Protein AF-0000000075746237 (afdb_homodimer)

Secondary structure (DSSP, 8-state):
--PPP-HHHHHHHSSSEEEEE-TT-BEEEE-HHHHHHHTS--TTSBHHHHHH--SSPPTT-HHHHHHHH---EEEEEEEE-TTS-EEEEEEEEEEEEE-TTS-EEEEEEEEEEE---/--PPP-HHHHHHHSSSEEEEE-TT-BEEEE-HHHHHHHTS--TTSBHHHHHH--SSPPTT-HHHHHHHH---EEEEEEEE-TTS-EEEEEEEEEEEEE-TTS-EEEEEEEEEEE---

Nearest PDB structures (foldseek):
  8il9-assembly1_A-2  TM=7.502E-01  e=1.561E-05  Klebsormidium nitens
  4hia-assembly1_B  TM=7.191E-01  e=1.313E-05  Cereibacter sphaeroides ATCC 17025
  3ewk-assembly1_A  TM=7.848E-01  e=6.991E-05  Methylococcus capsulatus
  5xgb-assembly1_A-2  TM=7.184E-01  e=4.426E-04  Pseudomonas aeruginosa PAO1
  7vni-assembly1_B  TM=7.204E-01  e=5.905E-04  Drosophila melanogaster

InterPro domains:
  IPR013656 PAS fold 4 [PF08448] (14-111)
  IPR035965 PAS domain superfamily [SSF55785] (7-109)

Foldseek 3Di:
DDDDDDVVVVQQPDLKWKFKAFLVQATQDTHPNVCVQLVHPRHRHHPCCSFVVDPDDDDVHQQNVCQVPQDKDWDKDWGADPVGDIWIWTWIKHQDDADPVGRGTMIMIIIDTDDDD/DDDDDDVVVVQQPDLKWKFKAFLVQATQDTHPNVCVQLVHDRHRHHPCCSFVVDPDDDDVHQQNVCQVPQDKDWDKDWGADPVGDIWIWTWIKHQDDADPVGRGTMIMIIIDTDDDD

Organism: Desulfohalobium retbaense (strain ATCC 49708 / DSM 5692 / JCM 16813 / HR100) (NCBI:txid485915)

Solvent-accessible surface area (backbone atoms only — not comparable to full-atom values): 12926 Å² total; per-residue (Å²): 132,87,64,61,78,42,39,57,58,54,56,40,66,41,89,33,31,33,37,30,24,38,91,83,39,31,21,75,40,64,23,57,40,32,26,59,74,54,72,43,83,55,58,75,35,43,52,36,42,62,53,60,74,37,94,55,77,59,87,84,40,62,61,60,50,22,66,72,68,60,44,63,42,79,46,74,50,67,37,71,45,96,86,65,50,75,44,41,26,46,33,33,28,35,67,28,22,52,41,97,87,62,49,70,51,27,35,31,43,38,33,35,76,45,85,80,129,131,86,65,60,78,41,38,57,59,54,57,41,64,41,88,33,33,34,39,31,24,37,92,84,40,32,21,74,40,66,23,58,40,31,26,59,73,55,73,44,81,55,58,76,36,43,52,35,41,63,53,60,72,38,93,55,75,58,86,83,38,61,61,61,48,25,66,73,70,60,44,65,42,79,46,74,50,68,36,71,46,97,88,66,51,76,45,41,27,47,33,34,30,36,67,27,22,51,42,96,86,61,49,70,50,28,34,32,43,39,32,37,76,45,86,81,127

Sequence (234 aa):
MDTAIDFETIVQKVAQVAIVLDAELTIVWANAKAAEVAGCDPVGQKCYAVYQDRQTPCEGCHTLETFATGKSIPNTSTVTEADGSQRFFDGFTTVVGRDADGTIRYVAEVAGEVPHLMDTAIDFETIVQKVAQVAIVLDAELTIVWANAKAAEVAGCDPVGQKCYAVYQDRQTPCEGCHTLETFATGKSIPNTSTVTEADGSQRFFDGFTTVVGRDADGTIRYVAEVAGEVPHL

Structure (mmCIF, N/CA/C/O backbone):
data_AF-0000000075746237-model_v1
#
loop_
_entity.id
_entity.type
_entity.pdbx_description
1 polymer 'PAS fold-4 domain-containing protein'
#
loop_
_atom_site.group_PDB
_atom_site.id
_atom_site.type_symbol
_atom_site.label_atom_id
_atom_site.label_alt_id
_atom_site.label_comp_id
_atom_site.label_asym_id
_atom_site.label_entity_id
_atom_site.label_seq_id
_atom_site.pdbx_PDB_ins_code
_atom_site.Cartn_x
_atom_site.Cartn_y
_atom_site.Cartn_z
_atom_site.occupancy
_atom_site.B_iso_or_equiv
_atom_site.auth_seq_id
_atom_site.auth_comp_id
_atom_site.auth_asym_id
_atom_site.auth_atom_id
_atom_site.pdbx_PDB_model_num
ATOM 1 N N . MET A 1 1 ? -21.781 15.203 -3.25 1 56.12 1 MET A N 1
ATOM 2 C CA . MET A 1 1 ? -21.344 13.836 -3.477 1 56.12 1 MET A CA 1
ATOM 3 C C . MET A 1 1 ? -20.016 13.562 -2.779 1 56.12 1 MET A C 1
ATOM 5 O O . MET A 1 1 ? -19.094 14.367 -2.877 1 56.12 1 MET A O 1
ATOM 9 N N . ASP A 1 2 ? -19.969 12.594 -1.854 1 79.88 2 ASP A N 1
ATOM 10 C CA . ASP A 1 2 ? -18.812 12.391 -0.983 1 79.88 2 ASP A CA 1
ATOM 11 C C . ASP A 1 2 ? -17.672 11.711 -1.734 1 79.88 2 ASP A C 1
ATOM 13 O O . ASP A 1 2 ? -17.875 10.68 -2.383 1 79.88 2 ASP A O 1
ATOM 17 N N . THR A 1 3 ? -16.656 12.406 -2.084 1 89.94 3 THR A N 1
ATOM 18 C CA . THR A 1 3 ? -15.477 11.922 -2.787 1 89.94 3 THR A CA 1
ATOM 19 C C . THR A 1 3 ? -14.867 10.719 -2.068 1 89.94 3 THR A C 1
ATOM 21 O O . THR A 1 3 ? -14.68 10.75 -0.851 1 89.94 3 THR A O 1
ATOM 24 N N . ALA A 1 4 ? -14.727 9.648 -2.855 1 93.62 4 ALA A N 1
ATOM 25 C CA . ALA A 1 4 ? -14.148 8.43 -2.297 1 93.62 4 ALA A CA 1
ATOM 26 C C . ALA A 1 4 ? -12.625 8.469 -2.354 1 93.62 4 ALA A C 1
ATOM 28 O O . ALA A 1 4 ? -12.047 9.156 -3.199 1 93.62 4 ALA A O 1
ATOM 29 N N . ILE A 1 5 ? -11.969 7.742 -1.493 1 97.62 5 ILE A N 1
ATOM 30 C CA . ILE A 1 5 ? -10.516 7.617 -1.478 1 97.62 5 ILE A CA 1
ATOM 31 C C . ILE A 1 5 ? -10.07 6.59 -2.518 1 97.62 5 ILE A C 1
ATOM 33 O O . ILE A 1 5 ? -10.641 5.5 -2.6 1 97.62 5 ILE A O 1
ATOM 37 N N . ASP A 1 6 ? -9.117 6.934 -3.332 1 97.81 6 ASP A N 1
ATOM 38 C CA . ASP A 1 6 ? -8.555 6.066 -4.363 1 97.81 6 ASP A CA 1
ATOM 39 C C . ASP A 1 6 ? -7.387 5.25 -3.816 1 97.81 6 ASP A C 1
ATOM 41 O O . ASP A 1 6 ? -6.223 5.574 -4.062 1 97.81 6 ASP A O 1
ATOM 45 N N . PHE A 1 7 ? -7.641 4.133 -3.213 1 98.38 7 PHE A N 1
ATOM 46 C CA . PHE A 1 7 ? -6.617 3.301 -2.596 1 98.38 7 PHE A CA 1
ATOM 47 C C . PHE A 1 7 ? -5.75 2.631 -3.656 1 98.38 7 PHE A C 1
ATOM 49 O O . PHE A 1 7 ? -4.586 2.311 -3.404 1 98.38 7 PHE A O 1
ATOM 56 N N . GLU A 1 8 ? -6.336 2.377 -4.828 1 98.25 8 GLU A N 1
ATOM 57 C CA . GLU A 1 8 ? -5.543 1.79 -5.906 1 98.25 8 GLU A CA 1
ATOM 58 C C . GLU A 1 8 ? -4.348 2.676 -6.258 1 98.25 8 GLU A C 1
ATOM 60 O O . GLU A 1 8 ? -3.246 2.176 -6.492 1 98.25 8 GLU A O 1
ATOM 65 N N . THR A 1 9 ? -4.566 3.926 -6.262 1 97.94 9 THR A N 1
ATOM 66 C CA . THR A 1 9 ? -3.488 4.859 -6.562 1 97.94 9 THR A CA 1
ATOM 67 C C . THR A 1 9 ? -2.377 4.754 -5.523 1 97.94 9 THR A C 1
ATOM 69 O O . THR A 1 9 ? -1.194 4.84 -5.859 1 97.94 9 THR A O 1
ATOM 72 N N . ILE A 1 10 ? -2.711 4.605 -4.27 1 98.25 10 ILE A N 1
ATOM 73 C CA . ILE A 1 10 ? -1.707 4.438 -3.223 1 98.25 10 ILE A CA 1
ATOM 74 C C . ILE A 1 10 ? -0.866 3.197 -3.512 1 98.25 10 ILE A C 1
ATOM 76 O O . ILE A 1 10 ? 0.364 3.273 -3.566 1 98.25 10 ILE A O 1
ATOM 80 N N . VAL A 1 11 ? -1.51 2.1 -3.795 1 98.5 11 VAL A N 1
ATOM 81 C CA . VAL A 1 11 ? -0.815 0.835 -4.012 1 98.5 11 VAL A CA 1
ATOM 82 C C . VAL A 1 11 ? 0.049 0.929 -5.27 1 98.5 11 VAL A C 1
ATOM 84 O O . VAL A 1 11 ? 1.144 0.364 -5.32 1 98.5 11 VAL A O 1
ATOM 87 N N . GLN A 1 12 ? -0.443 1.627 -6.262 1 97.81 12 GLN A N 1
ATOM 88 C CA . GLN A 1 12 ? 0.306 1.806 -7.5 1 97.81 12 GLN A CA 1
ATOM 89 C C . GLN A 1 12 ? 1.642 2.496 -7.242 1 97.81 12 GLN A C 1
ATOM 91 O O . GLN A 1 12 ? 2.631 2.223 -7.926 1 97.81 12 GLN A O 1
ATOM 96 N N . LYS A 1 13 ? 1.703 3.277 -6.246 1 96.19 13 LYS A N 1
ATOM 97 C CA . LYS A 1 13 ? 2.848 4.176 -6.129 1 96.19 13 LYS A CA 1
ATOM 98 C C . LYS A 1 13 ? 3.816 3.693 -5.051 1 96.19 13 LYS A C 1
ATOM 100 O O . LYS A 1 13 ? 4.957 4.156 -4.984 1 96.19 13 LYS A O 1
ATOM 105 N N . VAL A 1 14 ? 3.432 2.807 -4.207 1 95.88 14 VAL A N 1
ATOM 106 C CA . VAL A 1 14 ? 4.32 2.342 -3.148 1 95.88 14 VAL A CA 1
ATOM 107 C C . VAL A 1 14 ? 5.535 1.652 -3.758 1 95.88 14 VAL A C 1
ATOM 109 O O . VAL A 1 14 ? 5.465 1.123 -4.871 1 95.88 14 VAL A O 1
ATOM 112 N N . ALA A 1 15 ? 6.637 1.737 -3.029 1 92.31 15 ALA A N 1
ATOM 113 C CA . ALA A 1 15 ? 7.891 1.133 -3.475 1 92.31 15 ALA A CA 1
ATOM 114 C C . ALA A 1 15 ? 7.965 -0.337 -3.068 1 92.31 15 ALA A C 1
ATOM 116 O O . ALA A 1 15 ? 9.023 -0.821 -2.654 1 92.31 15 ALA A O 1
ATOM 117 N N . GLN A 1 16 ? 6.938 -1.021 -2.988 1 96.12 16 GLN A N 1
ATOM 118 C CA . GLN A 1 16 ? 6.844 -2.457 -2.746 1 96.12 16 GLN A CA 1
ATOM 119 C C . GLN A 1 16 ? 6.172 -3.17 -3.916 1 96.12 16 GLN A C 1
ATOM 121 O O . GLN A 1 16 ? 5.324 -2.592 -4.598 1 96.12 16 GLN A O 1
ATOM 126 N N . VAL A 1 17 ? 6.652 -4.391 -4.102 1 97.88 17 VAL A N 1
ATOM 127 C CA . VAL A 1 17 ? 5.977 -5.23 -5.086 1 97.88 17 VAL A CA 1
ATOM 128 C C . VAL A 1 17 ? 4.551 -5.527 -4.617 1 97.88 17 VAL A C 1
ATOM 130 O O . VAL A 1 17 ? 4.34 -5.93 -3.473 1 97.88 17 VAL A O 1
ATOM 133 N N . ALA A 1 18 ? 3.607 -5.301 -5.461 1 98.69 18 ALA A N 1
ATOM 134 C CA . ALA A 1 18 ? 2.227 -5.703 -5.207 1 98.69 18 ALA A CA 1
ATOM 135 C C . ALA A 1 18 ? 1.592 -6.312 -6.453 1 98.69 18 ALA A C 1
ATOM 137 O O . ALA A 1 18 ? 1.555 -5.684 -7.512 1 98.69 18 ALA A O 1
ATOM 138 N N . ILE A 1 19 ? 1.099 -7.523 -6.32 1 98.88 19 ILE A N 1
ATOM 139 C CA . ILE A 1 19 ? 0.356 -8.188 -7.391 1 98.88 19 ILE A CA 1
ATOM 140 C C . ILE A 1 19 ? -0.927 -8.789 -6.828 1 98.88 19 ILE A C 1
ATOM 142 O O . ILE A 1 19 ? -1.024 -9.055 -5.625 1 98.88 19 ILE A O 1
ATOM 146 N N . VAL A 1 20 ? -1.899 -8.945 -7.652 1 98.88 20 VAL A N 1
ATOM 147 C CA . VAL A 1 20 ? -3.145 -9.633 -7.328 1 98.88 20 VAL A CA 1
ATOM 148 C C . VAL A 1 20 ? -3.299 -10.867 -8.219 1 98.88 20 VAL A C 1
ATOM 150 O O . VAL A 1 20 ? -3.09 -10.797 -9.43 1 98.88 20 VAL A O 1
ATOM 153 N N . LEU A 1 21 ? -3.656 -11.938 -7.598 1 98.88 21 LEU A N 1
ATOM 154 C CA . LEU A 1 21 ? -3.703 -13.227 -8.273 1 98.88 21 LEU A CA 1
ATOM 155 C C . LEU A 1 21 ? -5.098 -13.844 -8.18 1 98.88 21 LEU A C 1
ATOM 157 O O . LEU A 1 21 ? -5.793 -13.664 -7.18 1 98.88 21 LEU A O 1
ATOM 161 N N . ASP A 1 22 ? -5.402 -14.555 -9.234 1 98.5 22 ASP A N 1
ATOM 162 C CA . ASP A 1 22 ? -6.551 -15.445 -9.125 1 98.5 22 ASP A CA 1
ATOM 163 C C . ASP A 1 22 ? -6.133 -16.828 -8.633 1 98.5 22 ASP A C 1
ATOM 165 O O . ASP A 1 22 ? -4.961 -17.047 -8.312 1 98.5 22 ASP A O 1
ATOM 169 N N . ALA A 1 23 ? -7.055 -17.734 -8.57 1 97.62 23 ALA A N 1
ATOM 170 C CA . ALA A 1 23 ? -6.824 -19.031 -7.934 1 97.62 23 ALA A CA 1
ATOM 171 C C . ALA A 1 23 ? -5.902 -19.906 -8.781 1 97.62 23 ALA A C 1
ATOM 173 O O . ALA A 1 23 ? -5.391 -20.922 -8.312 1 97.62 23 ALA A O 1
ATOM 174 N N . GLU A 1 24 ? -5.738 -19.547 -10 1 98.31 24 GLU A N 1
ATOM 175 C CA . GLU A 1 24 ? -4.828 -20.281 -10.875 1 98.31 24 GLU A CA 1
ATOM 176 C C . GLU A 1 24 ? -3.426 -19.672 -10.844 1 98.31 24 GLU A C 1
ATOM 178 O O . GLU A 1 24 ? -2.564 -20.062 -11.641 1 98.31 24 GLU A O 1
ATOM 183 N N . LEU A 1 25 ? -3.225 -18.719 -10.023 1 98.75 25 LEU A N 1
ATOM 184 C CA . LEU A 1 25 ? -1.948 -18.047 -9.82 1 98.75 25 LEU A CA 1
ATOM 185 C C . LEU A 1 25 ? -1.59 -17.188 -11.023 1 98.75 25 LEU A C 1
ATOM 187 O O . LEU A 1 25 ? -0.41 -16.984 -11.32 1 98.75 25 LEU A O 1
ATOM 191 N N . THR A 1 26 ? -2.664 -16.766 -11.727 1 98.81 26 THR A N 1
ATOM 192 C CA . THR A 1 26 ? -2.498 -15.766 -12.781 1 98.81 26 THR A CA 1
ATOM 193 C C . THR A 1 26 ? -2.533 -14.359 -12.195 1 98.81 26 THR A C 1
ATOM 195 O O . THR A 1 26 ? -3.41 -14.031 -11.391 1 98.81 26 THR A O 1
ATOM 198 N N . ILE A 1 27 ? -1.566 -13.625 -12.555 1 98.88 27 ILE A N 1
ATOM 199 C CA . ILE A 1 27 ? -1.525 -12.234 -12.109 1 98.88 27 ILE A CA 1
ATOM 200 C C . ILE A 1 27 ? -2.588 -11.422 -12.844 1 98.88 27 ILE A C 1
ATOM 202 O O . ILE A 1 27 ? -2.537 -11.289 -14.07 1 98.88 27 ILE A O 1
ATOM 206 N N . VAL A 1 28 ? -3.467 -10.852 -12.102 1 98.75 28 VAL A N 1
ATOM 207 C CA . VAL A 1 28 ? -4.566 -10.133 -12.742 1 98.75 28 VAL A CA 1
ATOM 208 C C . VAL A 1 28 ? -4.348 -8.633 -12.602 1 98.75 28 VAL A C 1
ATOM 210 O O . VAL A 1 28 ? -5.008 -7.836 -13.273 1 98.75 28 VAL A O 1
ATOM 213 N N . TRP A 1 29 ? -3.529 -8.227 -11.758 1 98.81 29 TRP A N 1
ATOM 214 C CA . TRP A 1 29 ? -3.156 -6.836 -11.531 1 98.81 29 TRP A CA 1
ATOM 215 C C . TRP A 1 29 ? -1.752 -6.734 -10.945 1 98.81 29 TRP A C 1
ATOM 217 O O . TRP A 1 29 ? -1.327 -7.609 -10.18 1 98.81 29 TRP A O 1
ATOM 227 N N . ALA A 1 30 ? -1.014 -5.6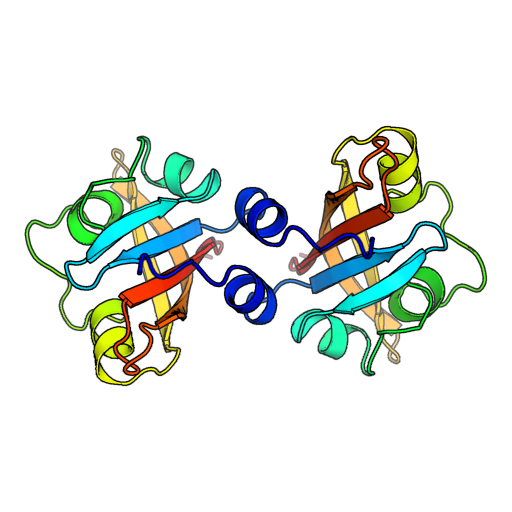88 -11.297 1 98.88 30 ALA A N 1
ATOM 228 C CA . ALA A 1 30 ? 0.33 -5.434 -10.781 1 98.88 30 ALA A CA 1
ATOM 229 C C . ALA A 1 30 ? 0.625 -3.936 -10.742 1 98.88 30 ALA A C 1
ATOM 231 O O . ALA A 1 30 ? 0.218 -3.193 -11.641 1 98.88 30 ALA A O 1
ATOM 232 N N . ASN A 1 31 ? 1.356 -3.604 -9.664 1 98.69 31 ASN A N 1
ATOM 233 C CA . ASN A 1 31 ? 1.748 -2.199 -9.641 1 98.69 31 ASN A CA 1
ATOM 234 C C . ASN A 1 31 ? 3.07 -1.972 -10.367 1 98.69 31 ASN A C 1
ATOM 236 O O . ASN A 1 31 ? 3.623 -2.896 -10.961 1 98.69 31 ASN A O 1
ATOM 240 N N . ALA A 1 32 ? 3.537 -0.743 -10.367 1 97.5 32 ALA A N 1
ATOM 241 C CA . ALA A 1 32 ? 4.73 -0.345 -11.109 1 97.5 32 ALA A CA 1
ATOM 242 C C . ALA A 1 32 ? 5.961 -1.097 -10.617 1 97.5 32 ALA A C 1
ATOM 244 O O . ALA A 1 32 ? 6.77 -1.575 -11.414 1 97.5 32 ALA A O 1
ATOM 245 N N . LYS A 1 33 ? 6.117 -1.177 -9.312 1 97.38 33 LYS A N 1
ATOM 246 C CA . LYS A 1 33 ? 7.281 -1.855 -8.75 1 97.38 33 LYS A CA 1
ATOM 247 C C . LYS A 1 33 ? 7.309 -3.328 -9.148 1 97.38 33 LYS A C 1
ATOM 249 O O . LYS A 1 33 ? 8.375 -3.881 -9.43 1 97.38 33 LYS A O 1
ATOM 254 N N . ALA A 1 34 ? 6.184 -3.957 -9.125 1 98.12 34 ALA A N 1
ATOM 255 C CA . ALA A 1 34 ? 6.09 -5.352 -9.547 1 98.12 34 ALA A CA 1
ATOM 256 C C . ALA A 1 34 ? 6.562 -5.527 -10.984 1 98.12 34 ALA A C 1
ATOM 258 O O . ALA A 1 34 ? 7.293 -6.473 -11.297 1 98.12 34 ALA A O 1
ATOM 259 N N . ALA A 1 35 ? 6.137 -4.652 -11.82 1 98 35 ALA A N 1
ATOM 260 C CA . ALA A 1 35 ? 6.551 -4.699 -13.219 1 98 35 ALA A CA 1
ATOM 261 C C . ALA A 1 35 ? 8.055 -4.48 -13.352 1 98 35 ALA A C 1
ATOM 263 O O . ALA A 1 35 ? 8.719 -5.16 -14.141 1 98 35 ALA A O 1
ATOM 264 N N . GLU A 1 36 ? 8.562 -3.57 -12.594 1 96.62 36 GLU A N 1
ATOM 265 C CA . GLU A 1 36 ? 9.992 -3.287 -12.594 1 96.62 36 GLU A CA 1
ATOM 266 C C . GLU A 1 36 ? 10.797 -4.52 -12.195 1 96.62 36 GLU A C 1
ATOM 268 O O . GLU A 1 36 ? 11.766 -4.879 -12.867 1 96.62 36 GLU A O 1
ATOM 273 N N . VAL A 1 37 ? 10.383 -5.145 -11.18 1 95.56 37 VAL A N 1
ATOM 274 C CA . VAL A 1 37 ? 11.086 -6.312 -10.664 1 95.56 37 VAL A CA 1
ATOM 275 C C . VAL A 1 37 ? 10.977 -7.461 -11.664 1 95.56 37 VAL A C 1
ATOM 277 O O . VAL A 1 37 ? 11.945 -8.203 -11.867 1 95.56 37 VAL A O 1
ATOM 280 N N . ALA A 1 38 ? 9.828 -7.625 -12.25 1 95.81 38 ALA A N 1
ATOM 281 C CA . ALA A 1 38 ? 9.609 -8.68 -13.234 1 95.81 38 ALA A CA 1
ATOM 282 C C . ALA A 1 38 ? 10.422 -8.414 -14.5 1 95.81 38 ALA A C 1
ATOM 284 O O . ALA A 1 38 ? 10.797 -9.352 -15.211 1 95.81 38 ALA A O 1
ATOM 285 N N . GLY A 1 39 ? 10.672 -7.059 -14.82 1 95.38 39 GLY A N 1
ATOM 286 C CA . GLY A 1 39 ? 11.344 -6.68 -16.047 1 95.38 39 GLY A CA 1
ATOM 287 C C . GLY A 1 39 ? 10.438 -6.746 -17.266 1 95.38 39 GLY A C 1
ATOM 288 O O . GLY A 1 39 ? 10.914 -6.723 -18.406 1 95.38 39 GLY A O 1
ATOM 289 N N . CYS A 1 40 ? 9.141 -6.965 -17.062 1 96.44 40 CYS A N 1
ATOM 290 C CA . CYS A 1 40 ? 8.102 -7.047 -18.094 1 96.44 40 CYS A CA 1
ATOM 291 C C . CYS A 1 40 ? 6.73 -6.73 -17.5 1 96.44 40 CYS A C 1
ATOM 293 O O . CYS A 1 40 ? 6.617 -6.43 -16.312 1 96.44 40 CYS A O 1
ATOM 295 N N . ASP A 1 41 ? 5.711 -6.676 -18.344 1 97.94 41 ASP A N 1
ATOM 296 C CA . ASP A 1 41 ? 4.34 -6.641 -17.844 1 97.94 41 ASP A CA 1
ATOM 297 C C . ASP A 1 41 ? 3.898 -8.016 -17.344 1 97.94 41 ASP A C 1
ATOM 299 O O . ASP A 1 41 ? 3.686 -8.93 -18.141 1 97.94 41 ASP A O 1
ATOM 303 N N . PRO A 1 42 ? 3.73 -8.117 -16.125 1 98.5 42 PRO A N 1
ATOM 304 C CA . PRO A 1 42 ? 3.465 -9.453 -15.586 1 98.5 42 PRO A CA 1
ATOM 305 C C . PRO A 1 42 ? 1.991 -9.836 -15.664 1 98.5 42 PRO A C 1
ATOM 307 O O . PRO A 1 42 ? 1.64 -11 -15.438 1 98.5 42 PRO A O 1
ATOM 310 N N . VAL A 1 43 ? 1.127 -8.945 -15.906 1 98.75 43 VAL A N 1
ATOM 311 C CA . VAL A 1 43 ? -0.306 -9.211 -15.898 1 98.75 43 VAL A CA 1
ATOM 312 C C . VAL A 1 43 ? -0.638 -10.281 -16.938 1 98.75 43 VAL A C 1
ATOM 314 O O . VAL A 1 43 ? -0.172 -10.211 -18.078 1 98.75 43 VAL A O 1
ATOM 317 N N . GLY A 1 44 ? -1.402 -11.172 -16.594 1 98.75 44 GLY A N 1
ATOM 318 C CA . GLY A 1 44 ? -1.795 -12.266 -17.469 1 98.75 44 GLY A CA 1
ATOM 319 C C . GLY A 1 44 ? -0.892 -13.484 -17.359 1 98.75 44 GLY A C 1
ATOM 320 O O . GLY A 1 44 ? -1.223 -14.555 -17.859 1 98.75 44 GLY A O 1
ATOM 321 N N . GLN A 1 45 ? 0.229 -13.375 -16.703 1 98.5 45 GLN A N 1
ATOM 322 C CA . GLN A 1 45 ? 1.21 -14.445 -16.562 1 98.5 45 GLN A CA 1
ATOM 323 C C . GLN A 1 45 ? 1.093 -15.117 -15.195 1 98.5 45 GLN A C 1
ATOM 325 O O . GLN A 1 45 ? 0.385 -14.633 -14.312 1 98.5 45 GLN A O 1
ATOM 330 N N . LYS A 1 46 ? 1.703 -16.234 -15.055 1 98.69 46 LYS A N 1
ATOM 331 C CA . LYS A 1 46 ? 1.756 -16.969 -13.789 1 98.69 46 LYS A CA 1
ATOM 332 C C . LYS A 1 46 ? 2.83 -16.391 -12.875 1 98.69 46 LYS A C 1
ATOM 334 O O . LYS A 1 46 ? 3.951 -16.125 -13.312 1 98.69 46 LYS A O 1
ATOM 339 N N . CYS A 1 47 ? 2.531 -16.281 -11.594 1 98.12 47 CYS A N 1
ATOM 340 C CA . CYS A 1 47 ? 3.471 -15.641 -10.68 1 98.12 47 CYS A CA 1
ATOM 341 C C . CYS A 1 47 ? 4.75 -16.453 -10.555 1 98.12 47 CYS A C 1
ATOM 343 O O . CYS A 1 47 ? 5.848 -15.898 -10.539 1 98.12 47 CYS A O 1
ATOM 345 N N . TYR A 1 48 ? 4.652 -17.781 -10.516 1 97.12 48 TYR A N 1
ATOM 346 C CA . TYR A 1 48 ? 5.816 -18.641 -10.336 1 97.12 48 TYR A CA 1
ATOM 347 C C . TYR A 1 48 ? 6.719 -18.594 -11.562 1 97.12 48 TYR A C 1
ATOM 349 O O . TYR A 1 48 ? 7.922 -18.844 -11.469 1 97.12 48 TYR A O 1
ATOM 357 N N . ALA A 1 49 ? 6.141 -18.359 -12.711 1 96.75 49 ALA A N 1
ATOM 358 C CA . ALA A 1 49 ? 6.941 -18.234 -13.922 1 96.75 49 ALA A CA 1
ATOM 359 C C . ALA A 1 49 ? 7.691 -16.891 -13.953 1 96.75 49 ALA A C 1
ATOM 361 O O . ALA A 1 49 ? 8.891 -16.859 -14.219 1 96.75 49 ALA A O 1
ATOM 362 N N . VAL A 1 50 ? 7.031 -15.852 -13.594 1 96.31 50 VAL A N 1
ATOM 363 C CA . VAL A 1 50 ? 7.535 -14.492 -13.758 1 96.31 50 VAL A CA 1
ATOM 364 C C . VAL A 1 50 ? 8.578 -14.195 -12.688 1 96.31 50 VAL A C 1
ATOM 366 O O . VAL A 1 50 ? 9.625 -13.602 -12.969 1 96.31 50 VAL A O 1
ATOM 369 N N . TYR A 1 51 ? 8.32 -14.672 -11.477 1 95.31 51 TYR A N 1
ATOM 370 C CA . TYR A 1 51 ? 9.156 -14.188 -10.383 1 95.31 51 TYR A CA 1
ATOM 371 C C . TYR A 1 51 ? 10.062 -15.297 -9.867 1 95.31 51 TYR A C 1
ATOM 373 O O . TYR A 1 51 ? 11.047 -15.031 -9.172 1 95.31 51 TYR A O 1
ATOM 381 N N . GLN A 1 52 ? 9.734 -16.562 -10.234 1 92.81 52 GLN A N 1
ATOM 382 C CA . GLN A 1 52 ? 10.5 -17.656 -9.656 1 92.81 52 GLN A CA 1
ATOM 383 C C . GLN A 1 52 ? 11.133 -18.516 -10.742 1 92.81 52 GLN A C 1
ATOM 385 O O . GLN A 1 52 ? 11.812 -19.5 -10.445 1 92.81 52 GLN A O 1
ATOM 390 N N . ASP A 1 53 ? 10.828 -18.188 -12.008 1 92.5 53 ASP A N 1
ATOM 391 C CA . ASP A 1 53 ? 11.359 -18.953 -13.133 1 92.5 53 ASP A CA 1
ATOM 392 C C . ASP A 1 53 ? 11.008 -20.422 -13.008 1 92.5 53 ASP A C 1
ATOM 394 O O . ASP A 1 53 ? 11.883 -21.281 -13.109 1 92.5 53 ASP A O 1
ATOM 398 N N . ARG A 1 54 ? 9.719 -20.656 -12.688 1 95.06 54 ARG A N 1
ATOM 399 C CA . ARG A 1 54 ? 9.211 -22.016 -12.547 1 95.06 54 ARG A CA 1
ATOM 400 C C . ARG A 1 54 ? 8.141 -22.312 -13.586 1 95.06 54 ARG A C 1
ATOM 402 O O . ARG A 1 54 ? 7.531 -21.391 -14.141 1 95.06 54 ARG A O 1
ATOM 409 N N . GLN A 1 55 ? 7.871 -23.625 -13.711 1 96.88 55 GLN A N 1
ATOM 410 C CA . GLN A 1 55 ? 6.82 -24.062 -14.617 1 96.88 55 GLN A CA 1
ATOM 411 C C . GLN A 1 55 ? 5.598 -24.562 -13.852 1 96.88 55 GLN A C 1
ATOM 413 O O . GLN A 1 55 ? 4.535 -24.766 -14.43 1 96.88 55 GLN A O 1
ATOM 418 N N . THR A 1 56 ? 5.879 -24.719 -12.57 1 97.19 56 THR A N 1
ATOM 419 C CA . THR A 1 56 ? 4.816 -25.156 -11.672 1 97.19 56 THR A CA 1
ATOM 420 C C . THR A 1 56 ? 4.805 -24.297 -10.398 1 97.19 56 THR A C 1
ATOM 422 O O . THR A 1 56 ? 5.785 -23.625 -10.086 1 97.19 56 THR A O 1
ATOM 425 N N . PRO A 1 57 ? 3.789 -24.328 -9.711 1 96.88 57 PRO A N 1
ATOM 426 C CA . PRO A 1 57 ? 3.721 -23.531 -8.477 1 96.88 57 PRO A CA 1
ATOM 427 C C . PRO A 1 57 ? 4.82 -23.891 -7.484 1 96.88 57 PRO A C 1
ATOM 429 O O . PRO A 1 57 ? 5.316 -25.016 -7.488 1 96.88 57 PRO A O 1
ATOM 432 N N . CYS A 1 58 ? 5.105 -22.984 -6.68 1 95.69 58 CYS A N 1
ATOM 433 C CA . CYS A 1 58 ? 6.09 -23.203 -5.625 1 95.69 58 CYS A CA 1
ATOM 434 C C . CYS A 1 58 ? 5.605 -24.266 -4.641 1 95.69 58 CYS A C 1
ATOM 436 O O . CYS A 1 58 ? 4.41 -24.359 -4.363 1 95.69 58 CYS A O 1
ATOM 438 N N . GLU A 1 59 ? 6.605 -25.016 -4.145 1 93.06 59 GLU A N 1
ATOM 439 C CA . GLU A 1 59 ? 6.273 -25.844 -2.99 1 93.06 59 GLU A CA 1
ATOM 440 C C . GLU A 1 59 ? 5.945 -24.984 -1.771 1 93.06 59 GLU A C 1
ATOM 442 O O . GLU A 1 59 ? 6.695 -24.062 -1.435 1 93.06 59 GLU A O 1
ATOM 447 N N . GLY A 1 60 ? 4.816 -25.281 -1.17 1 94.69 60 GLY A N 1
ATOM 448 C CA . GLY A 1 60 ? 4.43 -24.469 -0.033 1 94.69 60 GLY A CA 1
ATOM 449 C C . GLY A 1 60 ? 3.994 -23.062 -0.427 1 94.69 60 GLY A C 1
ATOM 450 O O . GLY A 1 60 ? 4.309 -22.094 0.263 1 94.69 60 GLY A O 1
ATOM 451 N N . CYS A 1 61 ? 3.365 -23 -1.443 1 97.06 61 CYS A N 1
ATOM 452 C CA . CYS A 1 61 ? 2.914 -21.703 -1.965 1 97.06 61 CYS A CA 1
ATOM 453 C C . CYS A 1 61 ? 2.023 -21 -0.956 1 97.06 61 CYS A C 1
ATOM 455 O O . CYS A 1 61 ? 0.911 -21.438 -0.676 1 97.06 61 CYS A O 1
ATOM 457 N N . HIS A 1 62 ? 2.469 -19.828 -0.55 1 97.5 62 HIS A N 1
ATOM 458 C CA . HIS A 1 62 ? 1.739 -19.062 0.445 1 97.5 62 HIS A CA 1
ATOM 459 C C . HIS A 1 62 ? 0.438 -18.5 -0.13 1 97.5 62 HIS A C 1
ATOM 461 O O . HIS A 1 62 ? -0.558 -18.375 0.586 1 97.5 62 HIS A O 1
ATOM 467 N N . THR A 1 63 ? 0.476 -18.234 -1.411 1 98.25 63 THR A N 1
ATOM 468 C CA . THR A 1 63 ? -0.721 -17.703 -2.059 1 98.25 63 THR A CA 1
ATOM 469 C C . THR A 1 63 ? -1.829 -18.75 -2.08 1 98.25 63 THR A C 1
ATOM 471 O O . THR A 1 63 ? -2.975 -18.453 -1.729 1 98.25 63 THR A O 1
ATOM 474 N N . LEU A 1 64 ? -1.479 -19.969 -2.457 1 98.38 64 LEU A N 1
ATOM 475 C CA . LEU A 1 64 ? -2.469 -21.031 -2.459 1 98.38 64 LEU A CA 1
ATOM 476 C C . LEU A 1 64 ? -2.969 -21.312 -1.047 1 98.38 64 LEU A C 1
ATOM 478 O O . LEU A 1 64 ? -4.148 -21.625 -0.851 1 98.38 64 LEU A O 1
ATOM 482 N N . GLU A 1 65 ? -2.062 -21.281 -0.103 1 98.38 65 GLU A N 1
ATOM 483 C CA . GLU A 1 65 ? -2.484 -21.438 1.286 1 98.38 65 GLU A CA 1
ATOM 484 C C . GLU A 1 65 ? -3.492 -20.359 1.683 1 98.38 65 GLU A C 1
ATOM 486 O O . GLU A 1 65 ? -4.477 -20.641 2.367 1 98.38 65 GLU A O 1
ATOM 491 N N . THR A 1 66 ? -3.283 -19.156 1.295 1 98.75 66 THR A N 1
ATOM 492 C CA . THR A 1 66 ? -4.215 -18.062 1.577 1 98.75 66 THR A CA 1
ATOM 493 C C . THR A 1 66 ? -5.555 -18.297 0.887 1 98.75 66 THR A C 1
ATOM 495 O O . THR A 1 66 ? -6.609 -18.047 1.47 1 98.75 66 THR A O 1
ATOM 498 N N . PHE A 1 67 ? -5.555 -18.781 -0.356 1 98.62 67 PHE A N 1
ATOM 499 C CA . PHE A 1 67 ? -6.801 -19.125 -1.029 1 98.62 67 PHE A CA 1
ATOM 500 C C . PHE A 1 67 ? -7.562 -20.203 -0.25 1 98.62 67 PHE A C 1
ATOM 502 O O . PHE A 1 67 ? -8.789 -20.156 -0.174 1 98.62 67 PHE A O 1
ATOM 509 N N . ALA A 1 68 ? -6.82 -21.094 0.311 1 98 68 ALA A N 1
ATOM 510 C CA . ALA A 1 68 ? -7.426 -22.25 0.985 1 98 68 ALA A CA 1
ATOM 511 C C . ALA A 1 68 ? -7.957 -21.859 2.359 1 98 68 ALA A C 1
ATOM 513 O O . ALA A 1 68 ? -9.008 -22.328 2.785 1 98 68 ALA A O 1
ATOM 514 N N . THR A 1 69 ? -7.293 -20.953 3.076 1 98 69 THR A N 1
ATOM 515 C CA . THR A 1 69 ? -7.586 -20.734 4.488 1 98 69 THR A CA 1
ATOM 516 C C . THR A 1 69 ? -8.227 -19.375 4.711 1 98 69 THR A C 1
ATOM 518 O O . THR A 1 69 ? -8.828 -19.125 5.754 1 98 69 THR A O 1
ATOM 521 N N . GLY A 1 70 ? -7.938 -18.453 3.793 1 98.06 70 GLY A N 1
ATOM 522 C CA . GLY A 1 70 ? -8.406 -17.094 3.957 1 98.06 70 GLY A CA 1
ATOM 523 C C . GLY A 1 70 ? -7.52 -16.25 4.863 1 98.06 70 GLY A C 1
ATOM 524 O O . GLY A 1 70 ? -7.781 -15.07 5.078 1 98.06 70 GLY A O 1
ATOM 525 N N . LYS A 1 71 ? -6.473 -16.844 5.277 1 97.62 71 LYS A N 1
ATOM 526 C CA . LYS A 1 71 ? -5.605 -16.156 6.227 1 97.62 71 LYS A CA 1
ATOM 527 C C . LYS A 1 71 ? -4.469 -15.422 5.508 1 97.62 71 LYS A C 1
ATOM 529 O O . LYS A 1 71 ? -3.961 -15.906 4.492 1 97.62 71 LYS A O 1
ATOM 534 N N . SER A 1 72 ? -4.172 -14.281 6.012 1 98.12 72 SER A N 1
ATOM 535 C CA . SER A 1 72 ? -2.959 -13.602 5.574 1 98.12 72 SER A CA 1
ATOM 536 C C . SER A 1 72 ? -1.708 -14.312 6.074 1 98.12 72 SER A C 1
ATOM 538 O O . SER A 1 72 ? -1.632 -14.688 7.246 1 98.12 72 SER A O 1
ATOM 540 N N . ILE A 1 73 ? -0.724 -14.383 5.273 1 97.88 73 ILE A N 1
ATOM 541 C CA . ILE A 1 73 ? 0.473 -15.141 5.617 1 97.88 73 ILE A CA 1
ATOM 542 C C . ILE A 1 73 ? 1.715 -14.289 5.363 1 97.88 73 ILE A C 1
ATOM 544 O O . ILE A 1 73 ? 1.995 -13.914 4.223 1 97.88 73 ILE A O 1
ATOM 548 N N . PRO A 1 74 ? 2.43 -13.984 6.469 1 97.19 74 PRO A N 1
ATOM 549 C CA . PRO A 1 74 ? 3.75 -13.398 6.242 1 97.19 74 PRO A CA 1
ATOM 550 C C . PRO A 1 74 ? 4.707 -14.352 5.527 1 97.19 74 PRO A C 1
ATOM 552 O O . PRO A 1 74 ? 4.629 -15.562 5.719 1 97.19 74 PRO A O 1
ATOM 555 N N . ASN A 1 75 ? 5.562 -13.711 4.688 1 96.38 75 ASN A N 1
ATOM 556 C CA . ASN A 1 75 ? 6.488 -14.586 3.971 1 96.38 75 ASN A CA 1
ATOM 557 C C . ASN A 1 75 ? 7.746 -13.836 3.547 1 96.38 75 ASN A C 1
ATOM 559 O O . ASN A 1 75 ? 7.824 -12.609 3.689 1 96.38 75 ASN A O 1
ATOM 563 N N . THR A 1 76 ? 8.742 -14.641 3.141 1 94.88 76 THR A N 1
ATOM 564 C CA . THR A 1 76 ? 9.977 -14.148 2.525 1 94.88 76 THR A CA 1
ATOM 565 C C . THR A 1 76 ? 10.172 -14.766 1.142 1 94.88 76 THR A C 1
ATOM 567 O O . THR A 1 76 ? 9.711 -15.875 0.881 1 94.88 76 THR A O 1
ATOM 570 N N . SER A 1 77 ? 10.742 -13.945 0.273 1 93.31 77 SER A N 1
ATOM 571 C CA . SER A 1 77 ? 11 -14.43 -1.077 1 93.31 77 SER A CA 1
ATOM 572 C C . SER A 1 77 ? 12.32 -13.883 -1.619 1 93.31 77 SER A C 1
ATOM 574 O O . SER A 1 77 ? 12.844 -12.891 -1.107 1 93.31 77 SER A O 1
ATOM 576 N N . THR A 1 78 ? 12.766 -14.641 -2.596 1 92.19 78 THR A N 1
ATOM 577 C CA . THR A 1 78 ? 13.984 -14.25 -3.295 1 92.19 78 THR A CA 1
ATOM 578 C C . THR A 1 78 ? 13.75 -14.219 -4.805 1 92.19 78 THR A C 1
ATOM 580 O O . THR A 1 78 ? 13.078 -15.086 -5.352 1 92.19 78 THR A O 1
ATOM 583 N N . VAL A 1 79 ? 14.25 -13.164 -5.441 1 92 79 VAL A N 1
ATOM 584 C CA . VAL A 1 79 ? 14.242 -13.078 -6.898 1 92 79 VAL A CA 1
ATOM 585 C C . VAL A 1 79 ? 15.68 -13.094 -7.418 1 92 79 VAL A C 1
ATOM 587 O O . VAL A 1 79 ? 16.531 -12.328 -6.953 1 92 79 VAL A O 1
ATOM 590 N N . THR A 1 80 ? 15.914 -13.977 -8.383 1 88.62 80 THR A N 1
ATOM 591 C CA . THR A 1 80 ? 17.234 -14.094 -8.984 1 88.62 80 THR A CA 1
ATOM 592 C C . THR A 1 80 ? 17.297 -13.312 -10.297 1 88.62 80 THR A C 1
ATOM 594 O O . THR A 1 80 ? 16.5 -13.547 -11.203 1 88.62 80 THR A O 1
ATOM 597 N N . GLU A 1 81 ? 18.25 -12.453 -10.367 1 86.12 81 GLU A N 1
ATOM 598 C CA . GLU A 1 81 ? 18.438 -11.656 -11.578 1 86.12 81 GLU A CA 1
ATOM 599 C C . GLU A 1 81 ? 19.203 -12.445 -12.633 1 86.12 81 GLU A C 1
ATOM 601 O O . GLU A 1 81 ? 19.734 -13.523 -12.359 1 86.12 81 GLU A O 1
ATOM 606 N N . ALA A 1 82 ? 19.25 -11.82 -13.867 1 84.31 82 ALA A N 1
ATOM 607 C CA . ALA A 1 82 ? 19.906 -12.477 -15 1 84.31 82 ALA A CA 1
ATOM 608 C C . ALA A 1 82 ? 21.391 -12.703 -14.727 1 84.31 82 ALA A C 1
ATOM 610 O O . ALA A 1 82 ? 21.969 -13.695 -15.18 1 84.31 82 ALA A O 1
ATOM 611 N N . ASP A 1 83 ? 21.984 -11.844 -13.93 1 90.06 83 ASP A N 1
ATOM 612 C CA . ASP A 1 83 ? 23.422 -11.945 -13.664 1 90.06 83 ASP A CA 1
ATOM 613 C C . ASP A 1 83 ? 23.688 -12.859 -12.477 1 90.06 83 ASP A C 1
ATOM 615 O O . ASP A 1 83 ? 24.844 -13 -12.047 1 90.06 83 ASP A O 1
ATOM 619 N N . GLY A 1 84 ? 22.734 -13.43 -11.93 1 88.5 84 GLY A N 1
ATOM 620 C CA . GLY A 1 84 ? 22.875 -14.367 -10.828 1 88.5 84 GLY A CA 1
ATOM 621 C C . GLY A 1 84 ? 22.703 -13.711 -9.469 1 88.5 84 GLY A C 1
ATOM 622 O O . GLY A 1 84 ? 22.625 -14.398 -8.453 1 88.5 84 GLY A O 1
ATOM 623 N N . SER A 1 85 ? 22.656 -12.406 -9.391 1 90 85 SER A N 1
ATOM 624 C CA . SER A 1 85 ? 22.453 -11.727 -8.117 1 90 85 SER A CA 1
ATOM 625 C C . SER A 1 85 ? 21.031 -11.961 -7.59 1 90 85 SER A C 1
ATOM 627 O O . SER A 1 85 ? 20.109 -12.227 -8.367 1 90 85 SER A O 1
ATOM 629 N N . GLN A 1 86 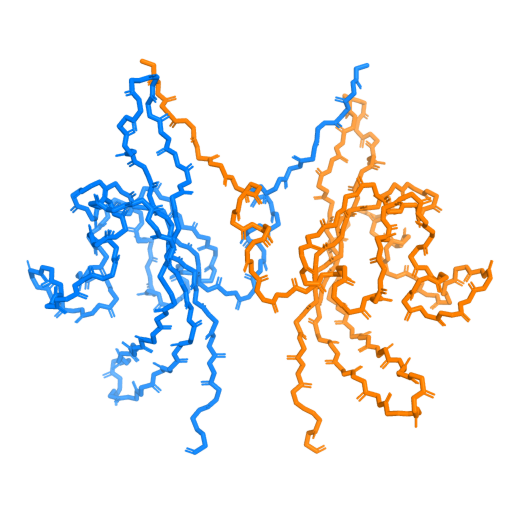? 20.969 -11.914 -6.223 1 91.75 86 GLN A N 1
ATOM 630 C CA . GLN A 1 86 ? 19.688 -12.203 -5.586 1 91.75 86 GLN A CA 1
ATOM 631 C C . GLN A 1 86 ? 19.125 -10.969 -4.883 1 91.75 86 GLN A C 1
ATOM 633 O O . GLN A 1 86 ? 19.891 -10.195 -4.285 1 91.75 86 GLN A O 1
ATOM 638 N N . ARG A 1 87 ? 17.828 -10.797 -5.039 1 94.25 87 ARG A N 1
ATOM 639 C CA . ARG A 1 87 ? 17.062 -9.797 -4.285 1 94.25 87 ARG A CA 1
ATOM 640 C C . ARG A 1 87 ? 16.172 -10.461 -3.236 1 94.25 87 ARG A C 1
ATOM 642 O O . ARG A 1 87 ? 15.547 -11.484 -3.506 1 94.25 87 ARG A O 1
ATOM 649 N N . PHE A 1 88 ? 16.188 -9.852 -2.066 1 94.94 88 PHE A N 1
ATOM 650 C CA . PHE A 1 88 ? 15.438 -10.422 -0.951 1 94.94 88 PHE A CA 1
ATOM 651 C C . PHE A 1 88 ? 14.258 -9.539 -0.586 1 94.94 88 PHE A C 1
ATOM 653 O O . PHE A 1 88 ? 14.367 -8.312 -0.587 1 94.94 88 PHE A O 1
ATOM 660 N N . PHE A 1 89 ? 13.141 -10.25 -0.267 1 96.06 89 PHE A N 1
ATOM 661 C CA . PHE A 1 89 ? 11.906 -9.523 0.018 1 96.06 89 PHE A CA 1
ATOM 662 C C . PHE A 1 89 ? 11.203 -10.102 1.242 1 96.06 89 PHE A C 1
ATOM 664 O O . PHE A 1 89 ? 11.156 -11.32 1.414 1 96.06 89 PHE A O 1
ATOM 671 N N . ASP A 1 90 ? 10.734 -9.203 2.08 1 96.25 90 ASP A N 1
ATOM 672 C CA . ASP A 1 90 ? 9.773 -9.555 3.119 1 96.25 90 ASP A CA 1
ATOM 673 C C . ASP A 1 90 ? 8.367 -9.086 2.746 1 96.25 90 ASP A C 1
ATOM 675 O O . ASP A 1 90 ? 8.188 -7.984 2.225 1 96.25 90 ASP A O 1
ATOM 679 N N . GLY A 1 91 ? 7.441 -9.961 3.012 1 96.88 91 GLY A N 1
ATOM 680 C CA . GLY A 1 91 ? 6.102 -9.57 2.598 1 96.88 91 GLY A CA 1
ATOM 681 C C . GLY A 1 91 ? 5.012 -10.438 3.191 1 96.88 91 GLY A C 1
ATOM 682 O O . GLY A 1 91 ? 5.191 -11.023 4.258 1 96.88 91 GLY A O 1
ATOM 683 N N . PHE A 1 92 ? 3.836 -10.391 2.506 1 98.31 92 PHE A N 1
ATOM 684 C CA . PHE A 1 92 ? 2.674 -11.148 2.949 1 98.31 92 PHE A CA 1
ATOM 685 C C . PHE A 1 92 ? 1.706 -11.383 1.794 1 98.31 92 PHE A C 1
ATOM 687 O O . PHE A 1 92 ? 1.812 -10.734 0.749 1 98.31 92 PHE A O 1
ATOM 694 N N . THR A 1 93 ? 0.864 -12.352 1.984 1 98.69 93 THR A N 1
ATOM 695 C CA . THR A 1 93 ? -0.323 -12.539 1.157 1 98.69 93 THR A CA 1
ATOM 696 C C . THR A 1 93 ? -1.587 -12.203 1.941 1 98.69 93 THR A C 1
ATOM 698 O O . THR A 1 93 ? -1.616 -12.328 3.168 1 98.69 93 THR A O 1
ATOM 701 N N . THR A 1 94 ? -2.633 -11.758 1.265 1 98.69 94 THR A N 1
ATOM 702 C CA . THR A 1 94 ? -3.908 -11.469 1.91 1 98.69 94 THR A CA 1
ATOM 703 C C . THR A 1 94 ? -5.055 -11.555 0.906 1 98.69 94 THR A C 1
ATOM 705 O O . THR A 1 94 ? -4.859 -11.328 -0.289 1 98.69 94 THR A O 1
ATOM 708 N N . VAL A 1 95 ? -6.215 -11.898 1.382 1 98.81 95 VAL A N 1
ATOM 709 C CA . VAL A 1 95 ? -7.406 -11.945 0.539 1 98.81 95 VAL A CA 1
ATOM 710 C C . VAL A 1 95 ? -7.844 -10.523 0.189 1 98.81 95 VAL A C 1
ATOM 712 O O . VAL A 1 95 ? -7.973 -9.672 1.071 1 98.81 95 VAL A O 1
ATOM 715 N N . VAL A 1 96 ? -8.188 -10.312 -1.118 1 98.75 96 VAL A N 1
ATOM 716 C CA . VAL A 1 96 ? -8.57 -8.961 -1.504 1 98.75 96 VAL A CA 1
ATOM 717 C C . VAL A 1 96 ? -9.797 -9.008 -2.414 1 98.75 96 VAL A C 1
ATOM 719 O O . VAL A 1 96 ? -10.117 -8.031 -3.086 1 98.75 96 VAL A O 1
ATOM 722 N N . GLY A 1 97 ? -10.414 -10.125 -2.49 1 98.06 97 GLY A N 1
ATOM 723 C CA . GLY A 1 97 ? -11.633 -10.25 -3.277 1 98.06 97 GLY A CA 1
ATOM 724 C C . GLY A 1 97 ? -12.406 -11.523 -2.99 1 98.06 97 GLY A C 1
ATOM 725 O O . GLY A 1 97 ? -11.828 -12.617 -2.986 1 98.06 97 GLY A O 1
ATOM 726 N N . ARG A 1 98 ? -13.656 -11.375 -2.701 1 96.94 98 ARG A N 1
ATOM 727 C CA . ARG A 1 98 ? -14.555 -12.508 -2.516 1 96.94 98 ARG A CA 1
ATOM 728 C C . ARG A 1 98 ? -15.797 -12.375 -3.393 1 96.94 98 ARG A C 1
ATOM 730 O O . ARG A 1 98 ? -16.312 -11.273 -3.574 1 96.94 98 ARG A O 1
ATOM 737 N N . ASP A 1 99 ? -16.25 -13.445 -3.904 1 95.81 99 ASP A N 1
ATOM 738 C CA . ASP A 1 99 ? -17.547 -13.492 -4.574 1 95.81 99 ASP A CA 1
ATOM 739 C C . ASP A 1 99 ? -18.688 -13.375 -3.57 1 95.81 99 ASP A C 1
ATOM 741 O O . ASP A 1 99 ? -18.469 -13.43 -2.357 1 95.81 99 ASP A O 1
ATOM 745 N N . ALA A 1 100 ? -19.828 -13.203 -4.125 1 94.06 100 ALA A N 1
ATOM 746 C CA . ALA A 1 100 ? -21.016 -13.031 -3.291 1 94.06 100 ALA A CA 1
ATOM 747 C C . ALA A 1 100 ? -21.25 -14.242 -2.396 1 94.06 100 ALA A C 1
ATOM 749 O O . ALA A 1 100 ? -21.75 -14.117 -1.28 1 94.06 100 ALA A O 1
ATOM 750 N N . ASP A 1 101 ? -20.781 -15.438 -2.842 1 94.5 101 ASP A N 1
ATOM 751 C CA . ASP A 1 101 ? -21 -16.672 -2.086 1 94.5 101 ASP A CA 1
ATOM 752 C C . ASP A 1 101 ? -19.859 -16.922 -1.097 1 94.5 101 ASP A C 1
ATOM 754 O O . ASP A 1 101 ? -19.844 -17.938 -0.415 1 94.5 101 ASP A O 1
ATOM 758 N N . GLY A 1 102 ? -18.938 -16.047 -1.102 1 94.44 102 GLY A N 1
ATOM 759 C CA . GLY A 1 102 ? -17.859 -16.156 -0.123 1 94.44 102 GLY A CA 1
ATOM 760 C C . GLY A 1 102 ? -16.594 -16.766 -0.688 1 94.44 102 GLY A C 1
ATOM 761 O O . GLY A 1 102 ? -15.562 -16.781 -0.02 1 94.44 102 GLY A O 1
ATOM 762 N N . THR A 1 103 ? -16.703 -17.188 -1.891 1 96.56 103 THR A N 1
ATOM 763 C CA . THR A 1 103 ? -15.531 -17.781 -2.508 1 96.56 103 THR A CA 1
ATOM 764 C C . THR A 1 103 ? -14.445 -16.75 -2.73 1 96.56 103 THR A C 1
ATOM 766 O O . THR A 1 103 ? -14.719 -15.641 -3.215 1 96.56 103 THR A O 1
ATOM 769 N N . ILE A 1 104 ? -13.203 -17.109 -2.309 1 98.25 104 ILE A N 1
ATOM 770 C CA . ILE A 1 104 ? -12.086 -16.203 -2.523 1 98.25 104 ILE A CA 1
ATOM 771 C C . ILE A 1 104 ? -11.734 -16.156 -4.008 1 98.25 104 ILE A C 1
ATOM 773 O O . ILE A 1 104 ? -11.398 -17.188 -4.605 1 98.25 104 ILE A O 1
ATOM 777 N N . ARG A 1 105 ? -11.758 -14.953 -4.578 1 98.38 105 ARG A N 1
ATOM 778 C CA . ARG A 1 105 ? -11.469 -14.773 -5.996 1 98.38 105 ARG A CA 1
ATOM 779 C C . ARG A 1 105 ? -10.07 -14.211 -6.207 1 98.38 105 ARG A C 1
ATOM 781 O O . ARG A 1 105 ? -9.406 -14.539 -7.191 1 98.38 105 ARG A O 1
ATOM 788 N N . TYR A 1 106 ? -9.625 -13.352 -5.219 1 98.81 106 TYR A N 1
ATOM 789 C CA . TYR A 1 106 ? -8.352 -12.656 -5.406 1 98.81 106 TYR A CA 1
ATOM 790 C C . TYR A 1 106 ? -7.535 -12.664 -4.117 1 98.81 106 TYR A C 1
ATOM 792 O O . TYR A 1 106 ? -8.078 -12.461 -3.029 1 98.81 106 TYR A O 1
ATOM 800 N N . VAL A 1 107 ? -6.305 -12.891 -4.258 1 98.88 107 VAL A N 1
ATOM 801 C CA . VAL A 1 107 ? -5.301 -12.773 -3.205 1 98.88 107 VAL A CA 1
ATOM 802 C C . VAL A 1 107 ? -4.172 -11.852 -3.668 1 98.88 107 VAL A C 1
ATOM 804 O O . VAL A 1 107 ? -3.742 -11.914 -4.82 1 98.88 107 VAL A O 1
ATOM 807 N N . ALA A 1 108 ? -3.775 -11.039 -2.85 1 98.88 108 ALA A N 1
ATOM 808 C CA . ALA A 1 108 ? -2.637 -10.18 -3.146 1 98.88 108 ALA A CA 1
ATOM 809 C C . ALA A 1 108 ? -1.355 -10.727 -2.525 1 98.88 108 ALA A C 1
ATOM 811 O O . ALA A 1 108 ? -1.39 -11.336 -1.457 1 98.88 108 ALA A O 1
ATOM 812 N N . GLU A 1 109 ? -0.288 -10.523 -3.172 1 98.62 109 GLU A N 1
ATOM 813 C CA . GLU A 1 109 ? 1.067 -10.625 -2.639 1 98.62 109 GLU A CA 1
ATOM 814 C C . GLU A 1 109 ? 1.75 -9.258 -2.607 1 98.62 109 GLU A C 1
ATOM 816 O O . GLU A 1 109 ? 1.848 -8.578 -3.635 1 98.62 109 GLU A O 1
ATOM 821 N N . VAL A 1 110 ? 2.172 -8.883 -1.449 1 98.56 110 VAL A N 1
ATOM 822 C CA . VAL A 1 110 ? 2.904 -7.641 -1.254 1 98.56 110 VAL A CA 1
ATOM 823 C C . VAL A 1 110 ? 4.27 -7.934 -0.635 1 98.56 110 VAL A C 1
ATOM 825 O O . VAL A 1 110 ? 4.371 -8.719 0.312 1 98.56 110 VAL A O 1
ATOM 828 N N . ALA A 1 111 ? 5.32 -7.309 -1.199 1 97.81 111 ALA A N 1
ATOM 829 C CA . ALA A 1 111 ? 6.664 -7.625 -0.73 1 97.81 111 ALA A CA 1
ATOM 830 C C . ALA A 1 111 ? 7.586 -6.41 -0.842 1 97.81 111 ALA A C 1
ATOM 832 O O . ALA A 1 111 ? 7.707 -5.812 -1.914 1 97.81 111 ALA A O 1
ATOM 833 N N . GLY A 1 112 ? 8.203 -6.062 0.231 1 96.06 112 GLY A N 1
ATOM 834 C CA . GLY A 1 112 ? 9.211 -5.02 0.256 1 96.06 112 GLY A CA 1
ATOM 835 C C . GLY A 1 112 ? 10.633 -5.562 0.212 1 96.06 112 GLY A C 1
ATOM 836 O O . GLY A 1 112 ? 10.945 -6.543 0.892 1 96.06 112 GLY A O 1
ATOM 837 N N . GLU A 1 113 ? 11.453 -4.883 -0.583 1 94.06 113 GLU A N 1
ATOM 838 C CA . GLU A 1 113 ? 12.836 -5.328 -0.725 1 94.06 113 GLU A CA 1
ATOM 839 C C . GLU A 1 113 ? 13.648 -5.004 0.524 1 94.06 113 GLU A C 1
ATOM 841 O O . GLU A 1 113 ? 13.531 -3.914 1.085 1 94.06 113 GLU A O 1
ATOM 846 N N . VAL A 1 114 ? 14.391 -5.93 0.975 1 92.06 114 VAL A N 1
ATOM 847 C CA . VAL A 1 114 ? 15.242 -5.742 2.145 1 92.06 114 VAL A CA 1
ATOM 848 C C . VAL A 1 114 ? 16.703 -5.926 1.755 1 92.06 114 VAL A C 1
ATOM 850 O O . VAL A 1 114 ? 17.031 -6.73 0.875 1 92.06 114 VAL A O 1
ATOM 853 N N . PRO A 1 115 ? 17.516 -5.012 2.369 1 83.5 115 PRO A N 1
ATOM 854 C CA . PRO A 1 115 ? 18.953 -5.195 2.082 1 83.5 115 PRO A CA 1
ATOM 855 C C . PRO A 1 115 ? 19.5 -6.512 2.631 1 83.5 115 PRO A C 1
ATOM 857 O O . PRO A 1 115 ? 19.031 -6.992 3.668 1 83.5 115 PRO A O 1
ATOM 860 N N . HIS A 1 116 ? 20.141 -7.324 1.928 1 70 116 HIS A N 1
ATOM 861 C CA . HIS A 1 116 ? 20.875 -8.453 2.486 1 70 116 HIS A CA 1
ATOM 862 C C . HIS A 1 116 ? 22.219 -8.008 3.061 1 70 116 HIS A C 1
ATOM 864 O O . HIS A 1 116 ? 23.016 -7.383 2.363 1 70 116 HIS A O 1
ATOM 870 N N . LEU A 1 117 ? 22.25 -7.824 4.426 1 51.12 117 LEU A N 1
ATOM 871 C CA . LEU A 1 117 ? 23.594 -7.664 4.977 1 51.12 117 LEU A CA 1
ATOM 872 C C . LEU A 1 117 ? 24.438 -8.898 4.715 1 51.12 117 LEU A C 1
ATOM 874 O O . LEU A 1 117 ? 23.922 -10.016 4.621 1 51.12 117 LEU A O 1
ATOM 878 N N . MET B 1 1 ? -21.172 -11.617 -11.641 1 57.09 1 MET B N 1
ATOM 879 C CA . MET B 1 1 ? -20.75 -10.312 -11.125 1 57.09 1 MET B CA 1
ATOM 880 C C . MET B 1 1 ? -19.25 -10.281 -10.883 1 57.09 1 MET B C 1
ATOM 882 O O . MET B 1 1 ? -18.688 -11.211 -10.297 1 57.09 1 MET B O 1
ATOM 886 N N . ASP B 1 2 ? -18.5 -9.383 -11.578 1 80.31 2 ASP B N 1
ATOM 887 C CA . ASP B 1 2 ? -17.047 -9.391 -11.578 1 80.31 2 ASP B CA 1
ATOM 888 C C . ASP B 1 2 ? -16.5 -8.844 -10.258 1 80.31 2 ASP B C 1
ATOM 890 O O . ASP B 1 2 ? -16.906 -7.773 -9.805 1 80.31 2 ASP B O 1
ATOM 894 N N . THR B 1 3 ? -16.016 -9.672 -9.383 1 89 3 THR B N 1
ATOM 895 C CA . THR B 1 3 ? -15.445 -9.352 -8.086 1 89 3 THR B CA 1
ATOM 896 C C . THR B 1 3 ? -14.359 -8.281 -8.227 1 89 3 THR B C 1
ATOM 898 O O . THR B 1 3 ? -13.484 -8.391 -9.086 1 89 3 THR B O 1
ATOM 901 N 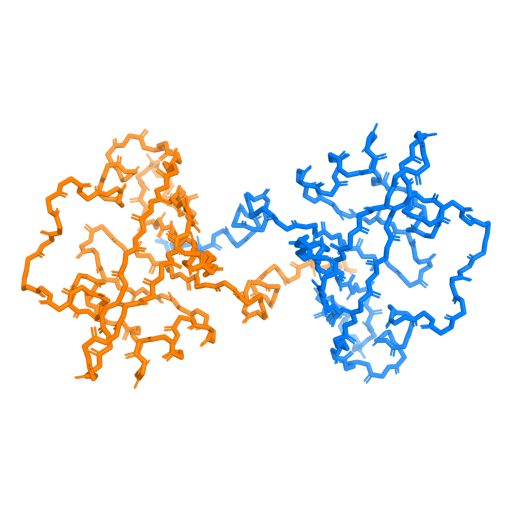N . ALA B 1 4 ? -14.562 -7.242 -7.453 1 93.62 4 ALA B N 1
ATOM 902 C CA . ALA B 1 4 ? -13.594 -6.148 -7.477 1 93.62 4 ALA B CA 1
ATOM 903 C C . ALA B 1 4 ? -12.438 -6.418 -6.523 1 93.62 4 ALA B C 1
ATOM 905 O O . ALA B 1 4 ? -12.586 -7.168 -5.555 1 93.62 4 ALA B O 1
ATOM 906 N N . ILE B 1 5 ? -11.336 -5.797 -6.801 1 97.75 5 ILE B N 1
ATOM 907 C CA . ILE B 1 5 ? -10.156 -5.895 -5.938 1 97.75 5 ILE B CA 1
ATOM 908 C C . ILE B 1 5 ? -10.273 -4.891 -4.793 1 97.75 5 ILE B C 1
ATOM 910 O O . ILE B 1 5 ? -10.609 -3.723 -5.012 1 97.75 5 ILE B O 1
ATOM 914 N N . ASP B 1 6 ? -10.047 -5.316 -3.594 1 97.88 6 ASP B N 1
ATOM 915 C CA . ASP B 1 6 ? -10.086 -4.488 -2.393 1 97.88 6 ASP B CA 1
ATOM 916 C C . ASP B 1 6 ? -8.719 -3.881 -2.094 1 97.88 6 ASP B C 1
ATOM 918 O O . ASP B 1 6 ? -8 -4.359 -1.211 1 97.88 6 ASP B O 1
ATOM 922 N N . PHE B 1 7 ? -8.406 -2.783 -2.643 1 98.44 7 PHE B N 1
ATOM 923 C CA . PHE B 1 7 ? -7.105 -2.146 -2.484 1 98.44 7 PHE B CA 1
ATOM 924 C C . PHE B 1 7 ? -6.957 -1.562 -1.086 1 98.44 7 PHE B C 1
ATOM 926 O O . PHE B 1 7 ? -5.84 -1.429 -0.579 1 98.44 7 PHE B O 1
ATOM 933 N N . GLU B 1 8 ? -8.078 -1.17 -0.478 1 98.25 8 GLU B N 1
ATOM 934 C CA . GLU B 1 8 ? -8.008 -0.654 0.886 1 98.25 8 GLU B CA 1
ATOM 935 C C . GLU B 1 8 ? -7.41 -1.688 1.837 1 98.25 8 GLU B C 1
ATOM 937 O O . GLU B 1 8 ? -6.609 -1.346 2.711 1 98.25 8 GLU B O 1
ATOM 942 N N . THR B 1 9 ? -7.766 -2.902 1.636 1 98 9 THR B N 1
ATOM 943 C CA . THR B 1 9 ? -7.234 -3.973 2.473 1 98 9 THR B CA 1
ATOM 944 C C . THR B 1 9 ? -5.723 -4.082 2.311 1 98 9 THR B C 1
ATOM 946 O O . THR B 1 9 ? -5.004 -4.328 3.283 1 98 9 THR B O 1
ATOM 949 N N . ILE B 1 10 ? -5.223 -3.943 1.111 1 98.31 10 ILE B N 1
ATOM 950 C CA . ILE B 1 10 ? -3.783 -3.982 0.882 1 98.31 10 ILE B CA 1
ATOM 951 C C . ILE B 1 10 ? -3.105 -2.869 1.676 1 98.31 10 ILE B C 1
ATOM 953 O O . ILE B 1 10 ? -2.182 -3.125 2.451 1 98.31 10 ILE B O 1
ATOM 957 N N . VAL B 1 11 ? -3.629 -1.667 1.571 1 98.5 11 VAL B N 1
ATOM 958 C CA . VAL B 1 11 ? -3.021 -0.513 2.225 1 98.5 11 VAL B CA 1
ATOM 959 C C . VAL B 1 11 ? -3.109 -0.671 3.74 1 98.5 11 VAL B C 1
ATOM 961 O O . VAL B 1 11 ? -2.195 -0.274 4.465 1 98.5 11 VAL B O 1
ATOM 964 N N . GLN B 1 12 ? -4.184 -1.24 4.211 1 97.88 12 GLN B N 1
ATOM 965 C CA . GLN B 1 12 ? -4.367 -1.464 5.641 1 97.88 12 GLN B CA 1
ATOM 966 C C . GLN B 1 12 ? -3.266 -2.359 6.199 1 97.88 12 GLN B C 1
ATOM 968 O O . GLN B 1 12 ? -2.852 -2.199 7.352 1 97.88 12 GLN B O 1
ATOM 973 N N . LYS B 1 13 ? -2.73 -3.193 5.398 1 96.25 13 LYS B N 1
ATOM 974 C CA . LYS B 1 13 ? -1.896 -4.258 5.941 1 96.25 13 LYS B CA 1
ATOM 975 C C . LYS B 1 13 ? -0.417 -3.988 5.684 1 96.25 13 LYS B C 1
ATOM 977 O O . LYS B 1 13 ? 0.452 -4.621 6.285 1 96.25 13 LYS B O 1
ATOM 982 N N . VAL B 1 14 ? -0.08 -3.096 4.836 1 96.06 14 VAL B N 1
ATOM 983 C CA . VAL B 1 14 ? 1.323 -2.824 4.543 1 96.06 14 VAL B CA 1
ATOM 984 C C . VAL B 1 14 ? 2.021 -2.301 5.797 1 96.06 14 VAL B C 1
ATOM 986 O O . VAL B 1 14 ? 1.38 -1.72 6.672 1 96.06 14 VAL B O 1
ATOM 989 N N . ALA B 1 15 ? 3.318 -2.559 5.859 1 92.25 15 ALA B N 1
ATOM 990 C CA . ALA B 1 15 ? 4.133 -2.139 6.996 1 92.25 15 ALA B CA 1
ATOM 991 C C . ALA B 1 15 ? 4.641 -0.711 6.812 1 92.25 15 ALA B C 1
ATOM 993 O O . ALA B 1 15 ? 5.762 -0.389 7.207 1 92.25 15 ALA B O 1
ATOM 994 N N . GLN B 1 16 ? 4.016 0.103 6.121 1 96.19 16 GLN B N 1
ATOM 995 C CA . GLN B 1 16 ? 4.301 1.523 5.949 1 96.19 16 GLN B CA 1
ATOM 996 C C . GLN B 1 16 ? 3.174 2.383 6.52 1 96.19 16 GLN B C 1
ATOM 998 O O . GLN B 1 16 ? 2.012 1.969 6.523 1 96.19 16 GLN B O 1
ATOM 1003 N N . VAL B 1 17 ? 3.627 3.521 7.023 1 97.81 17 VAL B N 1
ATOM 1004 C CA . VAL B 1 17 ? 2.631 4.496 7.453 1 97.81 17 VAL B CA 1
ATOM 1005 C C . VAL B 1 17 ? 1.829 4.984 6.246 1 97.81 17 VAL B C 1
ATOM 1007 O O . VAL B 1 17 ? 2.404 5.359 5.223 1 97.81 17 VAL B O 1
ATOM 1010 N N . ALA B 1 18 ? 0.54 4.934 6.34 1 98.69 18 ALA B N 1
ATOM 1011 C CA . ALA B 1 18 ? -0.337 5.52 5.332 1 98.69 18 ALA B CA 1
ATOM 1012 C C . ALA B 1 18 ? -1.489 6.281 5.98 1 98.69 18 ALA B C 1
ATOM 1014 O O . ALA B 1 18 ? -2.238 5.719 6.785 1 98.69 18 ALA B O 1
ATOM 1015 N N . ILE B 1 19 ? -1.623 7.562 5.652 1 98.88 19 ILE B N 1
ATOM 1016 C CA . ILE B 1 19 ? -2.748 8.375 6.098 1 98.88 19 ILE B CA 1
ATOM 1017 C C . ILE B 1 19 ? -3.336 9.141 4.914 1 98.88 19 ILE B C 1
ATOM 1019 O O . ILE B 1 19 ? -2.656 9.359 3.908 1 98.88 19 ILE B O 1
ATOM 1023 N N . VAL B 1 20 ? -4.574 9.461 4.984 1 98.88 20 VAL B N 1
ATOM 1024 C CA . VAL B 1 20 ? -5.262 10.312 4.016 1 98.88 20 VAL B CA 1
ATOM 1025 C C . VAL B 1 20 ? -5.727 11.594 4.695 1 98.88 20 VAL B C 1
ATOM 1027 O O . VAL B 1 20 ? -6.293 11.555 5.789 1 98.88 20 VAL B O 1
ATOM 1030 N N . LEU B 1 21 ? -5.465 12.68 4.043 1 98.88 21 LEU B N 1
ATOM 1031 C CA . LEU B 1 21 ? -5.715 13.992 4.621 1 98.88 21 LEU B CA 1
ATOM 1032 C C . LEU B 1 21 ? -6.668 14.797 3.748 1 98.88 21 LEU B C 1
ATOM 1034 O O . LEU B 1 21 ? -6.645 14.68 2.52 1 98.88 21 LEU B O 1
ATOM 1038 N N . ASP B 1 22 ? -7.438 15.617 4.449 1 98.5 22 ASP B N 1
ATOM 1039 C CA . ASP B 1 22 ? -8.156 16.656 3.717 1 98.5 22 ASP B CA 1
ATOM 1040 C C . ASP B 1 22 ? -7.324 17.938 3.641 1 98.5 22 ASP B C 1
ATOM 1042 O O . ASP B 1 22 ? -6.176 17.969 4.086 1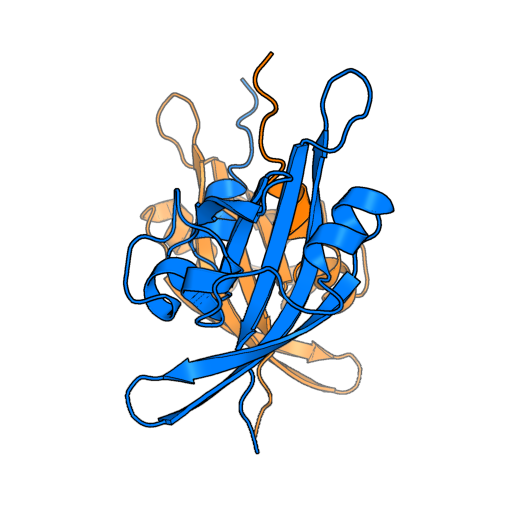 98.5 22 ASP B O 1
ATOM 1046 N N . ALA B 1 23 ? -7.895 18.953 3.072 1 97.62 23 ALA B N 1
ATOM 1047 C CA . ALA B 1 23 ? -7.148 20.172 2.764 1 97.62 23 ALA B CA 1
ATOM 1048 C C . ALA B 1 23 ? -6.797 20.938 4.035 1 97.62 23 ALA B C 1
ATOM 1050 O O . ALA B 1 23 ? -5.965 21.844 4.012 1 97.62 23 ALA B O 1
ATOM 1051 N N . GLU B 1 24 ? -7.449 20.625 5.09 1 98.25 24 GLU B N 1
ATOM 1052 C CA . GLU B 1 24 ? -7.148 21.266 6.371 1 98.25 24 GLU B CA 1
ATOM 1053 C C . GLU B 1 24 ? -6.113 20.453 7.152 1 98.25 24 GLU B C 1
ATOM 1055 O O . GLU B 1 24 ? -5.852 20.75 8.32 1 98.25 24 GLU B O 1
ATOM 1060 N N . LEU B 1 25 ? -5.59 19.422 6.562 1 98.75 25 LEU B N 1
ATOM 1061 C CA . LEU B 1 25 ? -4.562 18.562 7.133 1 98.75 25 LEU B CA 1
ATOM 1062 C C . LEU B 1 25 ? -5.129 17.719 8.273 1 98.75 25 LEU B C 1
ATOM 1064 O O . LEU B 1 25 ? -4.406 17.375 9.211 1 98.75 25 LEU B O 1
ATOM 1068 N N . THR B 1 26 ? -6.473 17.5 8.164 1 98.81 26 THR B N 1
ATOM 1069 C CA . THR B 1 26 ? -7.113 16.531 9.055 1 98.81 26 THR B CA 1
ATOM 1070 C C . THR B 1 26 ? -6.996 15.117 8.492 1 98.81 26 THR B C 1
ATOM 1072 O O . THR B 1 26 ? -7.246 14.891 7.309 1 98.81 26 THR B O 1
ATOM 1075 N N . ILE B 1 27 ? -6.551 14.281 9.352 1 98.88 27 ILE B N 1
ATOM 1076 C CA . ILE B 1 27 ? -6.457 12.883 8.945 1 98.88 27 ILE B CA 1
ATOM 1077 C C . ILE B 1 27 ? -7.855 12.273 8.859 1 98.88 27 ILE B C 1
ATOM 1079 O O . ILE B 1 27 ? -8.57 12.195 9.867 1 98.88 27 ILE B O 1
ATOM 1083 N N . VAL B 1 28 ? -8.203 11.781 7.695 1 98.75 28 VAL B N 1
ATOM 1084 C CA . VAL B 1 28 ? -9.555 11.266 7.512 1 98.75 28 VAL B CA 1
ATOM 1085 C C . VAL B 1 28 ? -9.523 9.742 7.453 1 98.75 28 VAL B C 1
ATOM 1087 O O . VAL B 1 28 ? -10.562 9.086 7.551 1 98.75 28 VAL B O 1
ATOM 1090 N N . TRP B 1 29 ? -8.414 9.211 7.254 1 98.81 29 TRP B N 1
ATOM 1091 C CA . TRP B 1 29 ? -8.188 7.77 7.223 1 98.81 29 TRP B CA 1
ATOM 1092 C C . TRP B 1 29 ? -6.746 7.438 7.59 1 98.81 29 TRP B C 1
ATOM 1094 O O . TRP B 1 29 ? -5.828 8.195 7.277 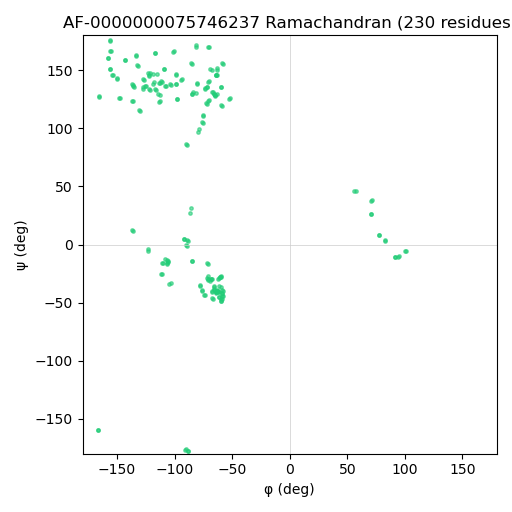1 98.81 29 TRP B O 1
ATOM 1104 N N . ALA B 1 30 ? -6.516 6.32 8.258 1 98.88 30 ALA B N 1
ATOM 1105 C CA . ALA B 1 30 ? -5.191 5.84 8.641 1 98.88 30 ALA B CA 1
ATOM 1106 C C . ALA B 1 30 ? -5.16 4.316 8.711 1 98.88 30 A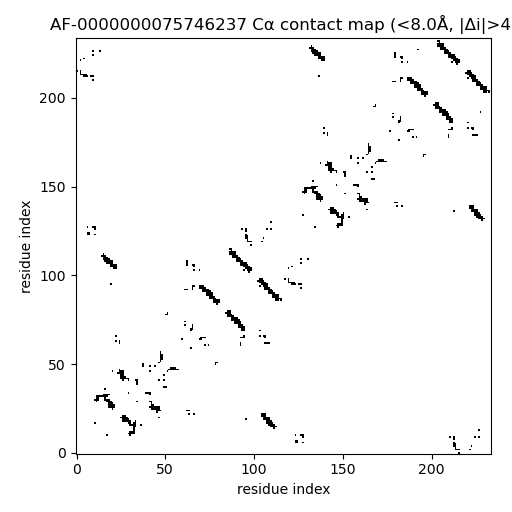LA B C 1
ATOM 1108 O O . ALA B 1 30 ? -6.129 3.688 9.141 1 98.88 30 ALA B O 1
ATOM 1109 N N . ASN B 1 31 ? -4.004 3.811 8.273 1 98.62 31 ASN B N 1
ATOM 1110 C CA . ASN B 1 31 ? -3.893 2.363 8.422 1 98.62 31 ASN B CA 1
ATOM 1111 C C . ASN B 1 31 ? -3.322 1.979 9.781 1 98.62 31 ASN B C 1
ATOM 1113 O O . ASN B 1 31 ? -3.107 2.842 10.633 1 98.62 31 ASN B O 1
ATOM 1117 N N . ALA B 1 32 ? -3.135 0.706 10.016 1 97.5 32 ALA B N 1
ATOM 1118 C CA . ALA B 1 32 ? -2.697 0.171 11.297 1 97.5 32 ALA B CA 1
ATOM 1119 C C . ALA B 1 32 ? -1.317 0.704 11.672 1 97.5 32 ALA B C 1
ATOM 1121 O O . ALA B 1 32 ? -1.087 1.099 12.82 1 97.5 32 ALA B O 1
ATOM 1122 N N . LYS B 1 33 ? -0.412 0.707 10.727 1 97.38 33 LYS B N 1
ATOM 1123 C CA . LYS B 1 33 ? 0.942 1.175 11.008 1 97.38 33 LYS B CA 1
ATOM 1124 C C . LYS B 1 33 ? 0.944 2.646 11.414 1 97.38 33 LYS B C 1
ATOM 1126 O O . LYS B 1 33 ? 1.696 3.051 12.297 1 97.38 33 LYS B O 1
ATOM 1131 N N . ALA B 1 34 ? 0.169 3.418 10.758 1 98.06 34 ALA B N 1
ATOM 1132 C CA . ALA B 1 34 ? 0.055 4.836 11.102 1 98.06 34 ALA B CA 1
ATOM 1133 C C . ALA B 1 34 ? -0.405 5.012 12.547 1 98.06 34 ALA B C 1
ATOM 1135 O O . ALA B 1 34 ? 0.125 5.855 13.273 1 98.06 34 ALA B O 1
ATOM 1136 N N . ALA B 1 35 ? -1.365 4.262 12.922 1 98 35 ALA B N 1
ATOM 1137 C CA . ALA B 1 35 ? -1.866 4.32 14.297 1 98 35 ALA B CA 1
ATOM 1138 C C . ALA B 1 35 ? -0.793 3.885 15.289 1 98 35 ALA B C 1
ATOM 1140 O O . ALA B 1 35 ? -0.636 4.496 16.344 1 98 35 ALA B O 1
ATOM 1141 N N . GLU B 1 36 ? -0.075 2.857 14.953 1 96.62 36 GLU B N 1
ATOM 1142 C CA . GLU B 1 36 ? 1.015 2.363 15.789 1 96.62 36 GLU B CA 1
ATOM 1143 C C . GLU B 1 36 ? 2.074 3.439 16.016 1 96.62 36 GLU B C 1
ATOM 1145 O O . GLU B 1 36 ? 2.486 3.689 17.141 1 96.62 36 GLU B O 1
ATOM 1150 N N . VAL B 1 37 ? 2.438 4.066 14.969 1 95.69 37 VAL B N 1
ATOM 1151 C CA . VAL B 1 37 ? 3.477 5.09 15.031 1 95.69 37 VAL B CA 1
ATOM 1152 C C . VAL B 1 37 ? 2.969 6.293 15.82 1 95.69 37 VAL B C 1
ATOM 1154 O O . VAL B 1 37 ? 3.719 6.895 16.594 1 95.69 37 VAL B O 1
ATOM 1157 N N . ALA B 1 38 ? 1.727 6.652 15.617 1 95.75 38 ALA B N 1
ATOM 1158 C CA . ALA B 1 38 ? 1.127 7.781 16.328 1 95.75 38 ALA B CA 1
ATOM 1159 C C . ALA B 1 38 ? 0.971 7.469 17.812 1 95.75 38 ALA B C 1
ATOM 1161 O O . ALA B 1 38 ? 0.984 8.375 18.656 1 95.75 38 ALA B O 1
ATOM 1162 N N . GLY B 1 39 ? 0.776 6.125 18.141 1 95.5 39 GLY B N 1
ATOM 1163 C CA . GLY B 1 39 ? 0.514 5.715 19.516 1 95.5 39 GLY B CA 1
ATOM 1164 C C . GLY B 1 39 ? -0.916 5.977 19.953 1 95.5 39 GLY B C 1
ATOM 1165 O O . GLY B 1 39 ? -1.221 5.941 21.141 1 95.5 39 GLY B O 1
ATOM 1166 N N . CYS B 1 40 ? -1.791 6.371 19.016 1 96.38 40 CYS B N 1
ATOM 1167 C CA . CYS B 1 40 ? -3.207 6.656 19.219 1 96.38 40 CYS B CA 1
ATOM 1168 C C . CYS B 1 40 ? -3.986 6.508 17.922 1 96.38 40 CYS B C 1
ATOM 1170 O O . CYS B 1 40 ? -3.412 6.168 16.891 1 96.38 40 CYS B O 1
ATOM 1172 N N . ASP B 1 41 ? -5.281 6.656 17.984 1 97.88 41 ASP B N 1
ATOM 1173 C CA . ASP B 1 41 ? -6.078 6.797 16.781 1 97.88 41 ASP B CA 1
ATOM 1174 C C . ASP B 1 41 ? -5.926 8.195 16.172 1 97.88 41 ASP B C 1
ATOM 1176 O O . ASP B 1 41 ? -6.441 9.172 16.734 1 97.88 41 ASP B O 1
ATOM 1180 N N . PRO B 1 42 ? -5.316 8.242 15.094 1 98.5 42 PRO B N 1
ATOM 1181 C CA . PRO B 1 42 ? -5.004 9.578 14.57 1 98.5 42 PRO B CA 1
ATOM 1182 C C . PRO B 1 42 ? -6.156 10.188 13.773 1 98.5 42 PRO B C 1
ATOM 1184 O O . PRO B 1 42 ? -6.121 11.367 13.438 1 98.5 42 PRO B O 1
ATOM 1187 N N . VAL B 1 43 ? -7.125 9.438 13.406 1 98.75 43 VAL B N 1
ATOM 1188 C CA . VAL B 1 43 ? -8.211 9.914 12.547 1 98.75 43 VAL B CA 1
ATOM 1189 C C . VAL B 1 43 ? -8.93 11.07 13.234 1 98.75 43 VAL B C 1
ATOM 1191 O O . VAL B 1 43 ? -9.258 10.992 14.414 1 98.75 43 VAL B O 1
ATOM 1194 N N . GLY B 1 44 ? -9.195 12.047 12.555 1 98.75 44 GLY B N 1
ATOM 1195 C CA . GLY B 1 44 ? -9.867 13.227 13.07 1 98.75 44 GLY B CA 1
ATOM 1196 C C . GLY B 1 44 ? -8.906 14.289 13.578 1 98.75 44 GLY B C 1
ATOM 1197 O O . GLY B 1 44 ? -9.312 15.422 13.844 1 98.75 44 GLY B O 1
ATOM 1198 N N . GLN B 1 45 ? -7.637 13.977 13.711 1 98.56 45 GLN B N 1
ATOM 1199 C CA . GLN B 1 45 ? -6.621 14.883 14.234 1 98.56 45 GLN B CA 1
ATOM 1200 C C . GLN B 1 45 ? -5.797 15.5 13.102 1 98.56 45 GLN B C 1
ATOM 1202 O O . GLN B 1 45 ? -5.898 15.07 11.953 1 98.56 45 GLN B O 1
ATOM 1207 N N . LYS B 1 46 ? -5.078 16.516 13.422 1 98.69 46 LYS B N 1
ATOM 1208 C CA . LYS B 1 46 ? -4.176 17.156 12.477 1 98.69 46 LYS B CA 1
ATOM 1209 C C . LYS B 1 46 ? -2.865 16.391 12.344 1 98.69 46 LYS B C 1
ATOM 1211 O O . LYS B 1 46 ? -2.277 15.984 13.352 1 98.69 46 LYS B O 1
ATOM 1216 N N . CYS B 1 47 ? -2.363 16.25 11.141 1 98.12 47 CYS B N 1
ATOM 1217 C CA . CYS B 1 47 ? -1.172 15.43 10.938 1 98.12 47 CYS B CA 1
ATOM 1218 C C . CYS B 1 47 ? 0.036 16.047 11.633 1 98.12 47 CYS B C 1
ATOM 1220 O O . CYS B 1 47 ? 0.834 15.328 12.242 1 98.12 47 CYS B O 1
ATOM 1222 N N . TYR B 1 48 ? 0.169 17.375 11.625 1 97.19 48 TYR B N 1
ATOM 1223 C CA . TYR B 1 48 ? 1.325 18.031 12.211 1 97.19 48 TYR B CA 1
ATOM 1224 C C . TYR B 1 48 ? 1.296 17.938 13.734 1 97.19 48 TYR B C 1
ATOM 1226 O O . TYR B 1 48 ? 2.34 18 14.383 1 97.19 48 TYR B O 1
ATOM 1234 N N . ALA B 1 49 ? 0.128 17.828 14.289 1 96.75 49 ALA B N 1
ATOM 1235 C CA . ALA B 1 49 ? 0.018 17.641 15.727 1 96.75 49 ALA B CA 1
ATOM 1236 C C . ALA B 1 49 ? 0.398 16.219 16.141 1 96.75 49 ALA B C 1
ATOM 1238 O O . ALA B 1 49 ? 1.184 16.031 17.062 1 96.75 49 ALA B O 1
ATOM 1239 N N . VAL B 1 50 ? -0.063 15.266 15.414 1 96.38 50 VAL B N 1
ATOM 1240 C CA . VAL B 1 50 ? 0.041 13.859 15.773 1 96.38 50 VAL B CA 1
ATOM 1241 C C . VAL B 1 50 ? 1.464 13.359 15.523 1 96.38 50 VAL B C 1
ATOM 1243 O O . VAL B 1 50 ? 2.027 12.633 16.344 1 96.38 50 VAL B O 1
ATOM 1246 N N . TYR B 1 51 ? 2.049 13.805 14.422 1 95.38 51 TYR B N 1
ATOM 1247 C CA . TYR B 1 51 ? 3.291 13.148 14.023 1 95.38 51 TYR B CA 1
ATOM 1248 C C . TYR B 1 51 ? 4.48 14.086 14.211 1 95.38 51 TYR B C 1
ATOM 1250 O O . TYR B 1 51 ? 5.633 13.633 14.219 1 95.38 51 TYR B O 1
ATOM 1258 N N . GLN B 1 52 ? 4.176 15.383 14.375 1 92.88 52 GLN B N 1
ATOM 1259 C CA . GLN B 1 52 ? 5.289 16.328 14.422 1 92.88 52 GLN B CA 1
ATOM 1260 C C . GLN B 1 52 ? 5.27 17.125 15.711 1 92.88 52 GLN B C 1
ATOM 1262 O O . GLN B 1 52 ? 6.129 17.984 15.93 1 92.88 52 GLN B O 1
ATOM 1267 N N . ASP B 1 53 ? 4.223 16.938 16.516 1 92.56 53 ASP B N 1
ATOM 1268 C CA . ASP B 1 53 ? 4.086 17.656 17.766 1 92.56 53 ASP B CA 1
ATOM 1269 C C . ASP B 1 53 ? 4.098 19.172 17.531 1 92.56 53 ASP B C 1
ATOM 1271 O O . ASP B 1 53 ? 4.855 19.906 18.172 1 92.56 53 ASP B O 1
ATOM 1275 N N . ARG B 1 54 ? 3.301 19.578 16.516 1 95.12 54 ARG B N 1
ATOM 1276 C CA . ARG B 1 54 ? 3.189 21 16.172 1 95.12 54 ARG B CA 1
ATOM 1277 C C . ARG B 1 54 ? 1.766 21.5 16.375 1 95.12 54 ARG B C 1
ATOM 1279 O O . ARG B 1 54 ? 0.82 20.719 16.406 1 95.12 54 ARG B O 1
ATOM 1286 N N . GLN B 1 55 ? 1.672 22.844 16.391 1 96.81 55 GLN B N 1
ATOM 1287 C CA . GLN B 1 55 ? 0.365 23.484 16.5 1 96.81 55 GLN B CA 1
ATOM 1288 C C . GLN B 1 55 ? -0.066 24.109 15.188 1 96.81 55 GLN B C 1
ATOM 1290 O O . GLN B 1 55 ? -1.225 24.5 15.023 1 96.81 55 GLN B O 1
ATOM 1295 N N . THR B 1 56 ? 0.935 24.172 14.344 1 97.12 56 THR B N 1
ATOM 1296 C CA . THR B 1 56 ? 0.7 24.719 13.008 1 97.12 56 THR B CA 1
ATOM 1297 C C . THR B 1 56 ? 1.323 23.812 11.945 1 97.12 56 THR B C 1
ATOM 1299 O O . THR B 1 56 ? 2.184 22.984 12.25 1 97.12 56 THR B O 1
ATOM 1302 N N . PRO B 1 57 ? 0.942 23.938 10.781 1 96.88 57 PRO B N 1
ATOM 1303 C CA . PRO B 1 57 ? 1.504 23.109 9.719 1 96.88 57 PRO B CA 1
ATOM 1304 C C . PRO B 1 57 ? 3.02 23.25 9.594 1 96.88 57 PRO B C 1
ATOM 1306 O O . PRO B 1 57 ? 3.576 24.281 9.945 1 96.88 57 PRO B O 1
ATOM 1309 N N . CYS B 1 58 ? 3.598 22.25 9.078 1 95.75 58 CYS B N 1
ATOM 1310 C CA . CYS B 1 58 ? 5.035 22.266 8.836 1 95.75 58 CYS B CA 1
ATOM 1311 C C . CYS B 1 58 ? 5.402 23.328 7.809 1 95.75 58 CYS B C 1
ATOM 1313 O O . CYS B 1 58 ? 4.641 23.594 6.875 1 95.75 58 CYS B O 1
ATOM 1315 N N . GLU B 1 59 ? 6.598 23.906 8.047 1 93 59 GLU B N 1
ATOM 1316 C CA . GLU B 1 59 ? 7.148 24.719 6.965 1 93 59 GLU B CA 1
ATOM 1317 C C . GLU B 1 59 ? 7.488 23.859 5.75 1 93 59 GLU B C 1
ATOM 1319 O O . GLU B 1 59 ? 8.141 22.812 5.883 1 93 59 GLU B O 1
ATOM 1324 N N . GLY B 1 60 ? 7.012 24.297 4.617 1 94.62 60 GLY B N 1
ATOM 1325 C CA . GLY B 1 60 ? 7.258 23.484 3.434 1 94.62 60 GLY B CA 1
ATOM 1326 C C . GLY B 1 60 ? 6.469 22.203 3.42 1 94.62 60 GLY B C 1
ATOM 1327 O O . GLY B 1 60 ? 6.98 21.156 3.006 1 94.62 60 GLY B O 1
ATOM 1328 N N . CYS B 1 61 ? 5.359 22.266 3.861 1 97.06 61 CYS B N 1
ATOM 1329 C CA . CYS B 1 61 ? 4.5 21.078 3.949 1 97.06 61 CYS B CA 1
ATOM 1330 C C . CYS B 1 61 ? 4.293 20.453 2.574 1 97.06 61 CYS B C 1
ATOM 1332 O O . CYS B 1 61 ? 3.645 21.047 1.71 1 97.06 61 CYS B O 1
ATOM 1334 N N . HIS B 1 62 ? 4.719 19.234 2.443 1 97.5 62 HIS B N 1
ATOM 1335 C CA . HIS B 1 62 ? 4.621 18.531 1.177 1 97.5 62 HIS B CA 1
ATOM 1336 C C . HIS B 1 62 ? 3.172 18.203 0.832 1 97.5 62 HIS B C 1
ATOM 1338 O O . HIS B 1 62 ? 2.797 18.188 -0.343 1 97.5 62 HIS B O 1
ATOM 1344 N N . THR B 1 63 ? 2.395 17.984 1.873 1 98.31 63 THR B N 1
ATOM 1345 C CA . THR B 1 63 ? 0.986 17.672 1.651 1 98.31 63 THR B CA 1
ATOM 1346 C C . THR B 1 63 ? 0.255 18.875 1.058 1 98.31 63 THR B C 1
ATOM 1348 O O . THR B 1 63 ? -0.48 18.734 0.078 1 98.31 63 THR B O 1
ATOM 1351 N N . LEU B 1 64 ? 0.487 20.031 1.638 1 98.38 64 LEU B N 1
ATOM 1352 C CA . LEU B 1 64 ? -0.136 21.234 1.103 1 98.38 64 LEU B CA 1
ATOM 1353 C C . LEU B 1 64 ? 0.354 21.516 -0.314 1 98.38 64 LEU B C 1
ATOM 1355 O O . LEU B 1 64 ? -0.412 21.984 -1.157 1 98.38 64 LEU B O 1
ATOM 1359 N N . GLU B 1 65 ? 1.627 21.297 -0.539 1 98.31 65 GLU B N 1
ATOM 1360 C CA . GLU B 1 65 ? 2.146 21.453 -1.895 1 98.31 65 GLU B CA 1
ATOM 1361 C C . GLU B 1 65 ? 1.429 20.516 -2.867 1 98.31 65 GLU B C 1
ATOM 1363 O O . GLU B 1 65 ? 1.103 20.906 -3.988 1 98.31 65 GLU B O 1
ATOM 1368 N N . THR B 1 66 ? 1.193 19.297 -2.49 1 98.75 66 THR B N 1
ATOM 1369 C CA . THR B 1 66 ? 0.468 18.359 -3.324 1 98.75 66 THR B CA 1
ATOM 1370 C C . THR B 1 66 ? -0.964 18.828 -3.562 1 98.75 66 THR B C 1
ATOM 1372 O O . THR B 1 66 ? -1.486 18.703 -4.672 1 98.75 66 THR B O 1
ATOM 1375 N N . PHE B 1 67 ? -1.641 19.391 -2.535 1 98.56 67 PHE B N 1
ATOM 1376 C CA . PHE B 1 67 ? -2.975 19.938 -2.725 1 98.56 67 PHE B CA 1
ATOM 1377 C C . PHE B 1 67 ? -2.949 21.078 -3.748 1 98.56 67 PHE B C 1
ATOM 1379 O O . PHE B 1 67 ? -3.879 21.219 -4.547 1 98.56 67 PHE B O 1
ATOM 1386 N N . ALA B 1 68 ? -1.888 21.812 -3.715 1 98 68 ALA B N 1
ATOM 1387 C CA . ALA B 1 68 ? -1.793 23 -4.559 1 98 68 ALA B CA 1
ATOM 1388 C C . ALA B 1 68 ? -1.455 22.625 -6 1 98 68 ALA B C 1
ATOM 1390 O O . ALA B 1 68 ? -1.963 23.234 -6.945 1 98 68 ALA B O 1
ATOM 1391 N N . THR B 1 69 ? -0.642 21.594 -6.223 1 97.94 69 THR B N 1
ATOM 1392 C CA . THR B 1 69 ? -0.063 21.359 -7.543 1 97.94 69 THR B CA 1
ATOM 1393 C C . THR B 1 69 ? -0.644 20.094 -8.164 1 97.94 69 THR B C 1
ATOM 1395 O O . THR B 1 69 ? -0.539 19.891 -9.375 1 97.94 69 THR B O 1
ATOM 1398 N N . GLY B 1 70 ? -1.085 19.203 -7.305 1 98.06 70 GLY B N 1
ATOM 1399 C CA . GLY B 1 70 ? -1.564 17.906 -7.781 1 98.06 70 GLY B CA 1
ATOM 1400 C C . GLY B 1 70 ? -0.449 16.906 -8.016 1 98.06 70 GLY B C 1
ATOM 1401 O O . GLY B 1 70 ? -0.706 15.766 -8.406 1 98.06 70 GLY B O 1
ATOM 1402 N N . LYS B 1 71 ? 0.712 17.297 -7.715 1 97.69 71 LYS B N 1
ATOM 1403 C CA . LYS B 1 71 ? 1.857 16.438 -7.988 1 97.69 71 LYS B CA 1
ATOM 1404 C C . LYS B 1 71 ? 2.215 15.586 -6.773 1 97.69 71 LYS B C 1
ATOM 1406 O O . LYS B 1 71 ? 2.084 16.047 -5.633 1 97.69 71 LYS B O 1
ATOM 1411 N N . SER B 1 72 ? 2.598 14.391 -7.055 1 98.12 72 SER B N 1
ATOM 1412 C CA . SER B 1 72 ? 3.186 13.555 -6.012 1 98.12 72 SER B CA 1
ATOM 1413 C C . SER B 1 72 ? 4.574 14.047 -5.625 1 98.12 72 SER B C 1
ATOM 1415 O O . SER B 1 72 ? 5.395 14.352 -6.492 1 98.12 72 SER B O 1
ATOM 1417 N N . ILE B 1 73 ? 4.879 14.023 -4.379 1 97.81 73 ILE B N 1
ATOM 1418 C CA . ILE B 1 73 ? 6.141 14.578 -3.9 1 97.81 73 ILE B CA 1
ATOM 1419 C C . ILE B 1 73 ? 6.84 13.562 -2.998 1 97.81 73 ILE B C 1
ATOM 1421 O O . ILE B 1 73 ? 6.32 13.203 -1.938 1 97.81 73 ILE B O 1
ATOM 1425 N N . PRO B 1 74 ? 8.008 13.102 -3.475 1 97.19 74 PRO B N 1
ATOM 1426 C CA . PRO B 1 74 ? 8.828 12.336 -2.531 1 97.19 74 PRO B CA 1
ATOM 1427 C C . PRO B 1 74 ? 9.289 13.172 -1.34 1 97.19 74 PRO B C 1
ATOM 1429 O O . PRO B 1 74 ? 9.516 14.375 -1.478 1 97.19 74 PRO B O 1
ATOM 1432 N N . ASN B 1 75 ? 9.375 12.453 -0.183 1 96.12 75 ASN B N 1
ATOM 1433 C CA . ASN B 1 75 ? 9.805 13.211 0.988 1 96.12 75 ASN B CA 1
ATOM 1434 C C . ASN B 1 75 ? 10.43 12.305 2.045 1 96.12 75 ASN B C 1
ATOM 1436 O O . ASN B 1 75 ? 10.391 11.078 1.917 1 96.12 75 ASN B O 1
ATOM 1440 N N . THR B 1 76 ? 11.078 12.977 2.992 1 94.75 76 THR B N 1
ATOM 1441 C CA . THR B 1 76 ? 11.609 12.336 4.195 1 94.75 76 THR B CA 1
ATOM 1442 C C . THR B 1 76 ? 11.023 12.984 5.449 1 94.75 76 THR B C 1
ATOM 1444 O O . THR B 1 76 ? 10.672 14.164 5.438 1 94.75 76 THR B O 1
ATOM 1447 N N . SER B 1 77 ? 10.844 12.125 6.453 1 93.06 77 SER B N 1
ATOM 1448 C CA . SER B 1 77 ? 10.312 12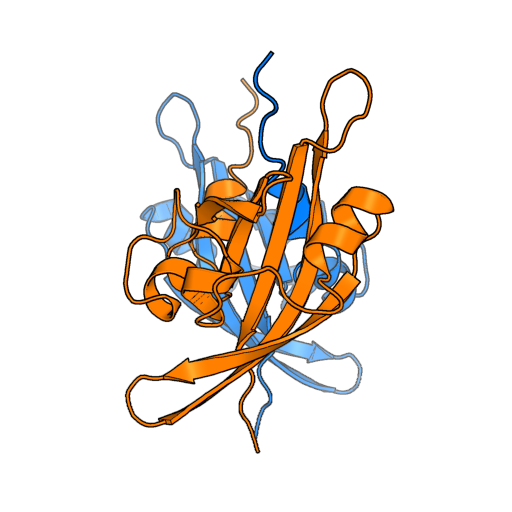.633 7.711 1 93.06 77 SER B CA 1
ATOM 1449 C C . SER B 1 77 ? 10.953 11.93 8.906 1 93.06 77 SER B C 1
ATOM 1451 O O . SER B 1 77 ? 11.516 10.844 8.766 1 93.06 77 SER B O 1
ATOM 1453 N N . THR B 1 78 ? 10.828 12.672 9.977 1 91.94 78 THR B N 1
ATOM 1454 C CA . THR B 1 78 ? 11.32 12.141 11.242 1 91.94 78 THR B CA 1
ATOM 1455 C C . THR B 1 78 ? 10.234 12.219 12.32 1 91.94 78 THR B C 1
ATOM 1457 O O . THR B 1 78 ? 9.5 13.211 12.398 1 91.94 78 THR B O 1
ATOM 1460 N N . VAL B 1 79 ? 10.07 11.117 13.062 1 91.94 79 VAL B N 1
ATOM 1461 C CA . VAL B 1 79 ? 9.188 11.102 14.227 1 91.94 79 VAL B CA 1
ATOM 1462 C C . VAL B 1 79 ? 10.008 10.938 15.5 1 91.94 79 VAL B C 1
ATOM 1464 O O . VAL B 1 79 ? 10.836 10.023 15.602 1 91.94 79 VAL B O 1
ATOM 1467 N N . THR B 1 80 ? 9.758 11.828 16.438 1 88.44 80 THR B N 1
ATOM 1468 C CA . THR B 1 80 ? 10.461 11.773 17.719 1 88.44 80 THR B CA 1
ATOM 1469 C C . THR B 1 80 ? 9.602 11.078 18.781 1 88.44 80 THR B C 1
ATOM 1471 O O . THR B 1 80 ? 8.469 11.477 19.031 1 88.44 80 THR B O 1
ATOM 1474 N N . GLU B 1 81 ? 10.172 10.086 19.359 1 86.25 81 GLU B N 1
ATOM 1475 C CA . GLU B 1 81 ? 9.477 9.344 20.406 1 86.25 81 GLU B CA 1
ATOM 1476 C C . GLU B 1 81 ? 9.57 10.055 21.75 1 86.25 81 GLU B C 1
ATOM 1478 O O . GLU B 1 81 ? 10.32 11.023 21.891 1 86.25 81 GLU B O 1
ATOM 1483 N N . ALA B 1 82 ? 8.758 9.508 22.719 1 84.38 82 ALA B N 1
ATOM 1484 C CA . ALA B 1 82 ? 8.695 10.117 24.047 1 84.38 82 ALA B CA 1
ATOM 1485 C C . ALA B 1 82 ? 10.062 10.094 24.734 1 84.38 82 ALA B C 1
ATOM 1487 O O . ALA B 1 82 ? 10.398 11.008 25.484 1 84.38 82 ALA B O 1
ATOM 1488 N N . ASP B 1 83 ? 10.891 9.094 24.406 1 90 83 ASP B N 1
ATOM 1489 C CA . ASP B 1 83 ? 12.188 8.953 25.062 1 90 83 ASP B CA 1
ATOM 1490 C C . ASP B 1 83 ? 13.266 9.75 24.312 1 90 83 ASP B C 1
ATOM 1492 O O . ASP B 1 83 ? 14.445 9.68 24.656 1 90 83 ASP B O 1
ATOM 1496 N N . GLY B 1 84 ? 12.922 10.438 23.344 1 88.44 84 GLY B N 1
ATOM 1497 C CA . GLY B 1 84 ? 13.844 11.281 22.594 1 88.44 84 GLY B CA 1
ATOM 1498 C C . GLY B 1 84 ? 14.422 10.586 21.375 1 88.44 84 GLY B C 1
ATOM 1499 O O . GLY B 1 84 ? 15.078 11.219 20.531 1 88.44 84 GLY B O 1
ATOM 1500 N N . SER B 1 85 ? 14.25 9.312 21.219 1 89.94 85 SER B N 1
ATOM 1501 C CA . SER B 1 85 ? 14.734 8.602 20.047 1 89.94 85 SER B CA 1
ATOM 1502 C C . SER B 1 85 ? 13.977 9.016 18.797 1 89.94 85 SER B C 1
ATOM 1504 O O . SER B 1 85 ? 12.828 9.453 18.875 1 89.94 85 SER B O 1
ATOM 1506 N N . GLN B 1 86 ? 14.727 8.938 17.656 1 91.44 86 GLN B N 1
ATOM 1507 C CA . GLN B 1 86 ? 14.141 9.375 16.391 1 91.44 86 GLN B CA 1
ATOM 1508 C C . GLN B 1 86 ? 13.945 8.203 15.438 1 91.44 86 GLN B C 1
ATOM 1510 O O . GLN B 1 86 ? 14.781 7.305 15.375 1 91.44 86 GLN B O 1
ATOM 1515 N N . ARG B 1 87 ? 12.812 8.227 14.773 1 94.25 87 ARG B N 1
ATOM 1516 C CA . ARG B 1 87 ? 12.516 7.312 13.672 1 94.25 87 ARG B CA 1
ATOM 1517 C C . ARG B 1 87 ? 12.531 8.047 12.336 1 94.25 87 ARG B C 1
ATOM 1519 O O . ARG B 1 87 ? 12.031 9.164 12.227 1 94.25 87 ARG B O 1
ATOM 1526 N N . PHE B 1 88 ? 13.164 7.395 11.367 1 94.75 88 PHE B N 1
ATOM 1527 C CA . PHE B 1 88 ? 13.32 8.016 10.062 1 94.75 88 PHE B CA 1
ATOM 1528 C C . PHE B 1 88 ? 12.469 7.297 9.016 1 94.75 88 PHE B C 1
ATOM 1530 O O . PHE B 1 88 ? 12.375 6.066 9.023 1 94.75 88 PHE B O 1
ATOM 1537 N N . PHE B 1 89 ? 11.867 8.148 8.133 1 95.94 89 PHE B N 1
ATOM 1538 C CA . PHE B 1 89 ? 10.961 7.605 7.129 1 95.94 89 PHE B CA 1
ATOM 1539 C C . PHE B 1 89 ? 11.227 8.227 5.762 1 95.94 89 PHE B C 1
ATOM 1541 O O . PHE B 1 89 ? 11.453 9.43 5.656 1 95.94 89 PHE B O 1
ATOM 1548 N N . ASP B 1 90 ? 11.242 7.371 4.758 1 96.06 90 ASP B N 1
ATOM 1549 C CA . ASP B 1 90 ? 11.148 7.809 3.367 1 96.06 90 ASP B CA 1
ATOM 1550 C C . ASP B 1 90 ? 9.75 7.574 2.805 1 96.06 90 ASP B C 1
ATOM 1552 O O . ASP B 1 90 ? 9.141 6.535 3.059 1 96.06 90 ASP B O 1
ATOM 1556 N N . GLY B 1 91 ? 9.297 8.562 2.088 1 96.88 91 GLY B N 1
ATOM 1557 C CA . GLY B 1 91 ? 7.941 8.391 1.6 1 96.88 91 GLY B CA 1
ATOM 1558 C C . GLY B 1 91 ? 7.566 9.383 0.514 1 96.88 91 GLY B C 1
ATOM 1559 O O . GLY B 1 91 ? 8.438 9.891 -0.199 1 96.88 91 GLY B O 1
ATOM 1560 N N . PHE B 1 92 ? 6.211 9.539 0.351 1 98.25 92 PHE B N 1
ATOM 1561 C CA . PHE B 1 92 ? 5.676 10.445 -0.661 1 98.25 92 PHE B CA 1
ATOM 1562 C C . PHE B 1 92 ? 4.254 10.867 -0.306 1 98.25 92 PHE B C 1
ATOM 1564 O O . PHE B 1 92 ? 3.621 10.273 0.563 1 98.25 92 PHE B O 1
ATOM 1571 N N . THR B 1 93 ? 3.859 11.945 -0.911 1 98.69 93 THR B N 1
ATOM 1572 C CA . THR B 1 93 ? 2.457 12.344 -0.947 1 98.69 93 THR B CA 1
ATOM 1573 C C . THR B 1 93 ? 1.878 12.164 -2.348 1 98.69 93 THR B C 1
ATOM 1575 O O . THR B 1 93 ? 2.605 12.234 -3.34 1 98.69 93 THR B O 1
ATOM 1578 N N . THR B 1 94 ? 0.581 11.914 -2.447 1 98.69 94 THR B N 1
ATOM 1579 C CA . THR B 1 94 ? -0.081 11.789 -3.742 1 98.69 94 THR B CA 1
ATOM 1580 C C . THR B 1 94 ? -1.572 12.086 -3.617 1 98.69 94 THR B C 1
ATOM 1582 O O . THR B 1 94 ? -2.164 11.891 -2.555 1 98.69 94 THR B O 1
ATOM 1585 N N . VAL B 1 95 ? -2.145 12.57 -4.68 1 98.81 95 VAL B N 1
ATOM 1586 C CA . VAL B 1 95 ? -3.58 12.836 -4.715 1 98.81 95 VAL B CA 1
ATOM 1587 C C . VAL B 1 95 ? -4.344 11.516 -4.766 1 98.81 95 VAL B C 1
ATOM 1589 O O . VAL B 1 95 ? -4.047 10.648 -5.594 1 98.81 95 VAL B O 1
ATOM 1592 N N . VAL B 1 96 ? -5.414 11.43 -3.93 1 98.75 96 VAL B N 1
ATOM 1593 C CA . VAL B 1 96 ? -6.148 10.164 -3.918 1 98.75 96 VAL B CA 1
ATOM 1594 C C . VAL B 1 96 ? -7.652 10.445 -3.922 1 98.75 96 VAL B C 1
ATOM 1596 O O . VAL B 1 96 ? -8.453 9.555 -3.623 1 98.75 96 VAL B O 1
ATOM 1599 N N . GLY B 1 97 ? -8.016 11.656 -4.172 1 98.06 97 GLY B N 1
ATOM 1600 C CA . GLY B 1 97 ? -9.43 12 -4.266 1 98.06 97 GLY B CA 1
ATOM 1601 C C . GLY B 1 97 ? -9.672 13.359 -4.891 1 98.06 97 GLY B C 1
ATOM 1602 O O . GLY B 1 97 ? -9.062 14.352 -4.484 1 98.06 97 GLY B O 1
ATOM 1603 N N . ARG B 1 98 ? -10.5 13.375 -5.898 1 96.94 98 ARG B N 1
ATOM 1604 C CA . ARG B 1 98 ? -10.93 14.617 -6.527 1 96.94 98 ARG B CA 1
ATOM 1605 C C . ARG B 1 98 ? -12.453 14.711 -6.578 1 96.94 98 ARG B C 1
ATOM 1607 O O . ARG B 1 98 ? -13.133 13.711 -6.801 1 96.94 98 ARG B O 1
ATOM 1614 N N . ASP B 1 99 ? -12.961 15.867 -6.371 1 95.88 99 ASP B N 1
ATOM 1615 C CA . ASP B 1 99 ? -14.375 16.141 -6.613 1 95.88 99 ASP B CA 1
ATOM 1616 C C . ASP B 1 99 ? -14.688 16.141 -8.109 1 95.88 99 ASP B C 1
ATOM 1618 O O . ASP B 1 99 ? -13.773 16.109 -8.938 1 95.88 99 ASP B O 1
ATOM 1622 N N . ALA B 1 100 ? -15.938 16.172 -8.359 1 94.19 100 ALA B N 1
ATOM 1623 C CA . ALA B 1 100 ? -16.391 16.141 -9.742 1 94.19 100 ALA B CA 1
ATOM 1624 C C . ALA B 1 100 ? -15.859 17.328 -10.531 1 94.19 100 ALA B C 1
ATOM 1626 O O . ALA B 1 100 ? -15.602 17.234 -11.727 1 94.19 100 ALA B O 1
ATOM 1627 N N . ASP B 1 101 ? -15.594 18.453 -9.844 1 94.69 101 ASP B N 1
ATOM 1628 C CA . ASP B 1 101 ? -15.133 19.672 -10.516 1 94.69 101 ASP B CA 1
ATOM 1629 C C . ASP B 1 101 ? -13.609 19.703 -10.609 1 94.69 101 ASP B C 1
ATOM 1631 O O . ASP B 1 101 ? -13.031 20.688 -11.078 1 94.69 101 ASP B O 1
ATOM 1635 N N . GLY B 1 102 ? -13.008 18.719 -10.086 1 94.75 102 GLY B N 1
ATOM 1636 C CA . GLY B 1 102 ? -11.562 18.609 -10.219 1 94.75 102 GLY B CA 1
ATOM 1637 C C . GLY B 1 102 ? -10.812 19.047 -8.977 1 94.75 102 GLY B C 1
ATOM 1638 O O . GLY B 1 102 ? -9.594 18.891 -8.883 1 94.75 102 GLY B O 1
ATOM 1639 N N . THR B 1 103 ? -11.555 19.547 -8.055 1 96.62 103 THR B N 1
ATOM 1640 C CA . THR B 1 103 ? -10.914 19.984 -6.824 1 96.62 103 THR B CA 1
ATOM 1641 C C . THR B 1 103 ? -10.344 18.797 -6.047 1 96.62 103 THR B C 1
ATOM 1643 O O . THR B 1 103 ? -11.016 17.781 -5.887 1 96.62 103 THR B O 1
ATOM 1646 N N . ILE B 1 104 ? -9.078 18.953 -5.637 1 98.25 104 ILE B N 1
ATOM 1647 C CA . ILE B 1 104 ? -8.461 17.906 -4.84 1 98.25 104 ILE B CA 1
ATOM 1648 C C . ILE B 1 104 ? -9.086 17.875 -3.447 1 98.25 104 ILE B C 1
ATOM 1650 O O . ILE B 1 104 ? -9.031 18.875 -2.719 1 98.25 104 ILE B O 1
ATOM 1654 N N . ARG B 1 105 ? -9.609 16.703 -3.057 1 98.38 105 ARG B N 1
ATOM 1655 C CA . ARG B 1 105 ? -10.266 16.547 -1.762 1 98.38 105 ARG B CA 1
ATOM 1656 C C . ARG B 1 105 ? -9.367 15.797 -0.783 1 98.38 105 ARG B C 1
ATOM 1658 O O . ARG B 1 105 ? -9.391 16.062 0.419 1 98.38 105 ARG B O 1
ATOM 1665 N N . TYR B 1 106 ? -8.57 14.828 -1.36 1 98.75 106 TYR B N 1
ATOM 1666 C CA . TYR B 1 106 ? -7.781 13.961 -0.486 1 98.75 106 TYR B CA 1
ATOM 1667 C C . TYR B 1 106 ? -6.371 13.781 -1.028 1 98.75 106 TYR B C 1
ATOM 1669 O O . TYR B 1 106 ? -6.176 13.617 -2.234 1 98.75 106 TYR B O 1
ATOM 1677 N N . VAL B 1 107 ? -5.445 13.844 -0.17 1 98.88 107 VAL B N 1
ATOM 1678 C CA . VAL B 1 107 ? -4.043 13.523 -0.416 1 98.88 107 VAL B CA 1
ATOM 1679 C C . VAL B 1 107 ? -3.568 12.469 0.581 1 98.88 107 VAL B C 1
ATOM 1681 O O . VAL B 1 107 ? -3.912 12.523 1.764 1 98.88 107 VAL B O 1
ATOM 1684 N N . ALA B 1 108 ? -2.881 11.555 0.112 1 98.88 108 ALA B N 1
ATOM 1685 C CA . ALA B 1 108 ? -2.289 10.547 0.985 1 98.88 108 ALA B CA 1
ATOM 1686 C C . ALA B 1 108 ? -0.826 10.867 1.279 1 98.88 108 ALA B C 1
ATOM 1688 O O . ALA B 1 108 ? -0.124 11.422 0.433 1 98.88 108 ALA B O 1
ATOM 1689 N N . GLU B 1 109 ? -0.398 10.547 2.428 1 98.62 109 GLU B N 1
ATOM 1690 C CA . GLU B 1 109 ? 1.005 10.422 2.812 1 98.62 109 GLU B CA 1
ATOM 1691 C C . GLU B 1 109 ? 1.359 8.969 3.131 1 98.62 109 GLU B C 1
ATOM 1693 O O . GLU B 1 109 ? 0.721 8.344 3.977 1 98.62 109 GLU B O 1
ATOM 1698 N N . VAL B 1 110 ? 2.332 8.469 2.438 1 98.56 110 VAL B N 1
ATOM 1699 C CA . VAL B 1 110 ? 2.846 7.125 2.66 1 98.56 110 VAL B CA 1
ATOM 1700 C C . VAL B 1 110 ? 4.332 7.188 3 1 98.56 110 VAL B C 1
ATOM 1702 O O . VAL B 1 110 ? 5.094 7.902 2.35 1 98.56 110 VAL B O 1
ATOM 1705 N N . ALA B 1 111 ? 4.727 6.457 4.051 1 97.75 111 ALA B N 1
ATOM 1706 C CA . ALA B 1 111 ? 6.113 6.551 4.5 1 97.75 111 ALA B CA 1
ATOM 1707 C C . ALA B 1 111 ? 6.594 5.223 5.074 1 97.75 111 ALA B C 1
ATOM 1709 O O . ALA B 1 111 ? 5.957 4.66 5.969 1 97.75 111 ALA B O 1
ATOM 1710 N N . GLY B 1 112 ? 7.68 4.738 4.574 1 96.06 112 GLY B N 1
ATOM 1711 C CA . GLY B 1 112 ? 8.344 3.557 5.105 1 96.06 112 GLY B CA 1
ATOM 1712 C C . GLY B 1 112 ? 9.516 3.885 6.012 1 96.06 112 GLY B C 1
ATOM 1713 O O . GLY B 1 112 ? 10.312 4.773 5.703 1 96.06 112 GLY B O 1
ATOM 1714 N N . GLU B 1 113 ? 9.586 3.131 7.105 1 94.06 113 GLU B N 1
ATOM 1715 C CA . GLU B 1 113 ? 10.656 3.373 8.062 1 94.06 113 GLU B CA 1
ATOM 1716 C C . GLU B 1 113 ? 12 2.869 7.535 1 94.06 113 GLU B C 1
ATOM 1718 O O . GLU B 1 113 ? 12.07 1.78 6.961 1 94.06 113 GLU B O 1
ATOM 1723 N N . VAL B 1 114 ? 12.992 3.633 7.668 1 92.06 114 VAL B N 1
ATOM 1724 C CA . VAL B 1 114 ? 14.336 3.262 7.227 1 92.06 114 VAL B CA 1
ATOM 1725 C C . VAL B 1 114 ? 15.281 3.24 8.422 1 92.06 114 VAL B C 1
ATOM 1727 O O . VAL B 1 114 ? 15.133 4.027 9.359 1 92.06 114 VAL B O 1
ATOM 1730 N N . PRO B 1 115 ? 16.141 2.15 8.383 1 83.31 115 PRO B N 1
ATOM 1731 C CA . PRO B 1 115 ? 17.125 2.131 9.469 1 83.31 115 PRO B CA 1
ATOM 1732 C C . PRO B 1 115 ? 18.078 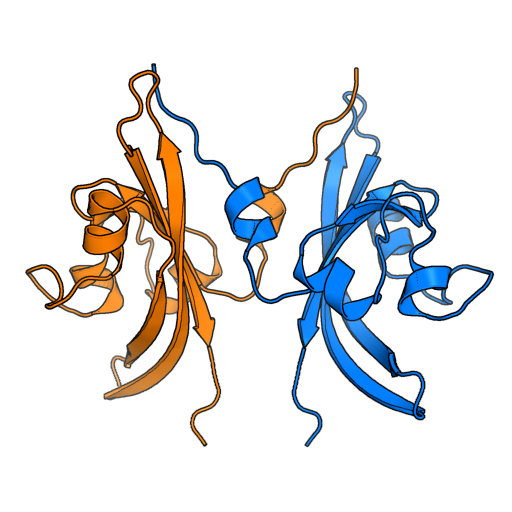3.322 9.414 1 83.31 115 PRO B C 1
ATOM 1734 O O . PRO B 1 115 ? 18.406 3.805 8.328 1 83.31 115 PRO B O 1
ATOM 1737 N N . HIS B 1 116 ? 18.312 4.066 10.438 1 70.12 116 HIS B N 1
ATOM 1738 C CA . HIS B 1 116 ? 19.391 5.055 10.492 1 70.12 116 HIS B CA 1
ATOM 1739 C C . HIS B 1 116 ? 20.734 4.395 10.789 1 70.12 116 HIS B C 1
ATOM 1741 O O . HIS B 1 116 ? 20.875 3.691 11.789 1 70.12 116 HIS B O 1
ATOM 1747 N N . LEU B 1 117 ? 21.422 4.168 9.625 1 51.59 117 LEU B N 1
ATOM 1748 C CA . LEU B 1 117 ? 22.781 3.771 9.977 1 51.59 117 LEU B CA 1
ATOM 1749 C C . LEU B 1 117 ? 23.484 4.879 10.758 1 51.59 117 LEU B C 1
ATOM 1751 O O . LEU B 1 117 ? 23.188 6.059 10.57 1 51.59 117 LEU B O 1
#

Radius of gyration: 18.74 Å; Cα contacts (8 Å, |Δi|>4): 498; chains: 2; bounding box: 45×51×43 Å

pLDDT: mean 95.22, std 6.87, range [51.12, 98.88]